Protein AF-A0A972P8X3-F1 (afdb_monomer)

Nearest PDB structures (foldseek):
  6jzq-assembly4_D  TM=7.375E-01  e=1.053E-09  Synechococcus elongatus PCC 7942 = FACHB-805
  6tm3-assembly1_A  TM=4.292E-01  e=4.436E-06  Methylorubrum extorquens AM1
  4oh7-assembly1_A  TM=4.879E-01  e=7.684E-04  Brucella melitensis ATCC 23457
  1x7d-assembly1_A  TM=6.411E-01  e=6.373E-02  Pseudomonas putida
  4iuy-assembly2_E  TM=4.150E-01  e=4.554E-03  Acinetobacter baumannii ACICU

Radius of gyration: 20.83 Å; Cα contacts (8 Å, |Δi|>4): 599; chains: 1; bounding box: 51×49×57 Å

pLDDT: mean 73.24, std 20.13, range [23.5, 95.88]

Structure (mmCIF, N/CA/C/O backbone):
data_AF-A0A972P8X3-F1
#
_entry.id   AF-A0A972P8X3-F1
#
loop_
_atom_site.group_PDB
_atom_site.id
_atom_site.type_symbol
_atom_site.label_atom_id
_atom_site.label_alt_id
_atom_site.label_comp_id
_atom_site.label_asym_id
_atom_site.label_entity_id
_atom_site.label_seq_id
_atom_site.pdbx_PDB_ins_code
_atom_site.Cartn_x
_atom_site.Cartn_y
_atom_site.Cartn_z
_atom_site.occupancy
_atom_site.B_iso_or_equiv
_atom_site.auth_seq_id
_atom_site.auth_comp_id
_atom_site.auth_asym_id
_atom_site.auth_atom_id
_atom_site.pdbx_PDB_model_num
ATOM 1 N N . MET A 1 1 ? 22.109 -5.558 25.813 1.00 32.28 1 MET A N 1
ATOM 2 C CA . MET A 1 1 ? 20.767 -5.882 25.274 1.00 32.28 1 MET A CA 1
ATOM 3 C C . MET A 1 1 ? 20.044 -4.569 25.015 1.00 32.28 1 MET A C 1
ATOM 5 O O . MET A 1 1 ? 20.219 -3.684 25.840 1.00 32.28 1 MET A O 1
ATOM 9 N N . PRO A 1 2 ? 19.298 -4.393 23.912 1.00 34.75 2 PRO A N 1
ATOM 10 C CA . PRO A 1 2 ? 18.444 -3.217 23.775 1.00 34.75 2 PRO A CA 1
ATOM 11 C C . PRO A 1 2 ? 17.291 -3.305 24.787 1.00 34.75 2 PRO A C 1
ATOM 13 O O . PRO A 1 2 ? 16.588 -4.318 24.829 1.00 34.75 2 PRO A O 1
ATOM 16 N N . ASP A 1 3 ? 17.125 -2.267 25.607 1.00 37.09 3 ASP A N 1
ATOM 17 C CA . ASP A 1 3 ? 16.002 -2.135 26.536 1.00 37.09 3 ASP A CA 1
ATOM 18 C C . ASP A 1 3 ? 14.732 -1.790 25.751 1.00 37.09 3 ASP A C 1
ATOM 20 O O . ASP A 1 3 ? 14.583 -0.689 25.221 1.00 37.09 3 ASP A O 1
ATOM 24 N N . PHE A 1 4 ? 13.802 -2.742 25.664 1.00 37.84 4 PHE A N 1
ATOM 25 C CA . PHE A 1 4 ? 12.449 -2.471 25.186 1.00 37.84 4 PHE A CA 1
ATOM 26 C C . PHE A 1 4 ? 11.666 -1.849 26.344 1.00 37.84 4 PHE A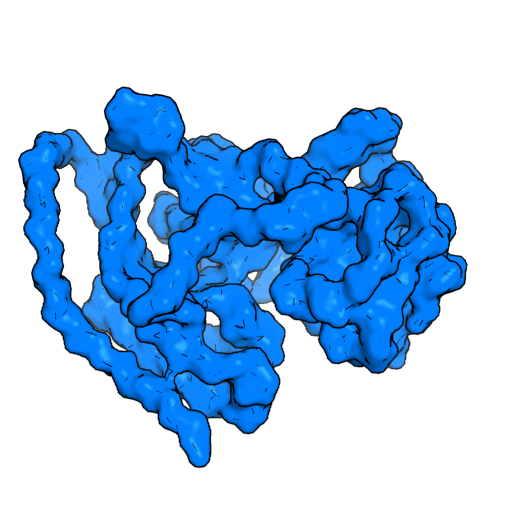 C 1
ATOM 28 O O . PHE A 1 4 ? 11.459 -2.494 27.374 1.00 37.84 4 PHE A O 1
ATOM 35 N N . ALA A 1 5 ? 11.261 -0.586 26.207 1.00 42.22 5 ALA A N 1
ATOM 36 C CA . ALA A 1 5 ? 10.494 0.088 27.246 1.00 42.22 5 ALA A CA 1
ATOM 37 C C . ALA A 1 5 ? 9.159 -0.640 27.475 1.00 42.22 5 ALA A C 1
ATOM 39 O O . ALA A 1 5 ? 8.441 -0.966 26.533 1.00 42.22 5 ALA A O 1
ATOM 40 N N . VAL A 1 6 ? 8.814 -0.889 28.739 1.00 38.72 6 VAL A N 1
ATOM 41 C CA . VAL A 1 6 ? 7.515 -1.463 29.118 1.00 38.72 6 VAL A CA 1
ATOM 42 C C . VAL A 1 6 ? 6.405 -0.512 28.665 1.00 38.72 6 VAL A C 1
ATOM 44 O O . VAL A 1 6 ? 6.446 0.673 28.998 1.00 38.72 6 VAL A O 1
ATOM 47 N N . VAL A 1 7 ? 5.403 -1.026 27.943 1.00 39.44 7 VAL A N 1
ATOM 48 C CA . VAL A 1 7 ? 4.194 -0.265 27.592 1.00 39.44 7 VAL A CA 1
ATOM 49 C C . VAL A 1 7 ? 3.478 0.095 28.894 1.00 39.44 7 VAL A C 1
ATOM 51 O O . VAL A 1 7 ? 2.865 -0.759 29.533 1.00 39.44 7 VAL A O 1
ATOM 54 N N . ARG A 1 8 ? 3.604 1.349 29.336 1.00 32.59 8 ARG A N 1
ATOM 55 C CA . ARG A 1 8 ? 2.959 1.829 30.563 1.00 32.59 8 ARG A CA 1
ATOM 56 C C . ARG A 1 8 ? 1.620 2.488 30.222 1.00 32.59 8 ARG A C 1
ATOM 58 O O . ARG A 1 8 ? 1.602 3.363 29.356 1.00 32.59 8 ARG A O 1
ATOM 65 N N . PRO A 1 9 ? 0.519 2.128 30.904 1.00 32.56 9 PRO A N 1
ATOM 66 C CA . PRO A 1 9 ? -0.703 2.915 30.846 1.00 32.56 9 PRO A CA 1
ATOM 67 C C . PRO A 1 9 ? -0.444 4.271 31.514 1.00 32.56 9 PRO A C 1
ATOM 69 O O . PRO A 1 9 ? -0.030 4.329 32.673 1.00 32.56 9 PRO A O 1
ATOM 72 N N . VAL A 1 10 ? -0.661 5.366 30.790 1.00 34.69 10 VAL A N 1
ATOM 73 C CA . VAL A 1 10 ? -0.597 6.724 31.347 1.00 34.69 10 VAL A CA 1
ATOM 74 C C . VAL A 1 10 ? -2.016 7.179 31.682 1.00 34.69 10 VAL A C 1
ATOM 76 O O . VAL A 1 10 ? -2.951 6.938 30.918 1.00 34.69 10 VAL A O 1
ATOM 79 N N . LYS A 1 11 ? -2.194 7.823 32.844 1.00 25.34 11 LYS A N 1
ATOM 80 C CA . LYS A 1 11 ? -3.464 8.462 33.214 1.00 25.34 11 LYS A CA 1
ATOM 81 C C . LYS A 1 11 ? -3.785 9.558 32.197 1.00 25.34 11 LYS A C 1
ATOM 83 O O . LYS A 1 11 ? -3.036 10.521 32.065 1.00 25.34 11 LYS A O 1
ATOM 88 N N . LEU A 1 12 ? -4.908 9.401 31.507 1.00 30.72 12 LEU A N 1
ATOM 89 C CA . LEU A 1 12 ? -5.444 10.373 30.561 1.00 30.72 12 LEU A CA 1
ATOM 90 C C . LEU A 1 12 ? -5.883 11.632 31.323 1.00 30.72 12 LEU A C 1
ATOM 92 O O . LEU A 1 12 ? -6.903 11.623 32.007 1.00 30.72 12 LEU A O 1
ATOM 96 N N . THR A 1 13 ? -5.126 12.720 31.210 1.00 29.23 13 THR A N 1
ATOM 97 C CA . THR A 1 13 ? -5.566 14.056 31.632 1.00 29.23 13 THR A CA 1
ATOM 98 C C . THR A 1 13 ? -5.676 14.933 30.396 1.00 29.23 13 THR A C 1
ATOM 100 O O . THR A 1 13 ? -4.684 15.484 29.928 1.00 29.23 13 THR A O 1
ATOM 103 N N . GLY A 1 14 ? -6.884 15.039 29.848 1.00 28.72 14 GLY A N 1
ATOM 104 C CA . GLY A 1 14 ? -7.203 15.969 28.771 1.00 28.72 14 GLY A CA 1
ATOM 105 C C . GLY A 1 14 ? -8.565 16.594 29.025 1.00 28.72 14 GLY A C 1
ATOM 106 O O . GLY A 1 14 ? -9.589 15.941 28.835 1.00 28.72 14 GLY A O 1
ATOM 107 N N . GLN A 1 15 ? -8.576 17.852 29.473 1.00 26.94 15 GLN A N 1
ATOM 108 C CA . GLN A 1 15 ? -9.764 18.697 29.406 1.00 26.94 15 GLN A CA 1
ATOM 109 C C . GLN A 1 15 ? -10.143 18.867 27.932 1.00 26.94 15 GLN A C 1
ATOM 111 O O . GLN A 1 15 ? -9.361 19.383 27.140 1.00 26.94 15 GLN A O 1
ATOM 116 N N . THR A 1 16 ? -11.344 18.431 27.566 1.00 30.20 16 THR A N 1
ATOM 117 C CA . THR A 1 16 ? -11.990 18.821 26.311 1.00 30.20 16 THR A CA 1
ATOM 118 C C . THR A 1 16 ? -12.904 19.997 26.622 1.00 30.20 16 THR A C 1
ATOM 120 O O . THR A 1 16 ? -13.803 19.891 27.456 1.00 30.20 16 THR A O 1
ATOM 123 N N . SER A 1 17 ? -12.666 21.139 25.980 1.00 26.61 17 SER A N 1
ATOM 124 C CA . SER A 1 17 ? -13.636 22.227 25.919 1.00 26.61 17 SER A CA 1
ATOM 125 C C . SER A 1 17 ? -14.881 21.703 25.198 1.00 26.61 17 SER A C 1
ATOM 127 O O . SER A 1 17 ? -14.865 21.444 23.996 1.00 26.61 17 SER A O 1
ATOM 129 N N . LEU A 1 18 ? -15.959 21.482 25.955 1.00 27.95 18 LEU A N 1
ATOM 130 C CA . LEU A 1 18 ? -17.266 21.085 25.434 1.00 27.95 18 LEU A CA 1
ATOM 131 C C . LEU A 1 18 ? -17.873 22.239 24.612 1.00 27.95 18 LEU A C 1
ATOM 133 O O . LEU A 1 18 ? -18.665 23.038 25.107 1.00 27.95 18 LEU A O 1
ATOM 137 N N . GLY A 1 19 ? -17.498 22.325 23.338 1.00 25.14 19 GLY A N 1
ATOM 138 C CA . GLY A 1 19 ? -18.284 23.004 22.310 1.00 25.14 19 GLY A CA 1
ATOM 139 C C . GLY A 1 19 ? -19.424 22.089 21.854 1.00 25.14 19 GLY A C 1
ATOM 140 O O . GLY A 1 19 ? -19.207 20.896 21.661 1.00 25.14 19 GLY A O 1
ATOM 141 N N . ARG A 1 20 ? -20.641 22.642 21.745 1.00 28.03 20 ARG A N 1
ATOM 142 C CA . ARG A 1 20 ? -21.919 21.980 21.397 1.00 28.03 20 ARG A CA 1
ATOM 143 C C . ARG A 1 20 ? -21.771 20.678 20.585 1.00 28.03 20 ARG A C 1
ATOM 145 O O . ARG A 1 20 ? -21.559 20.709 19.376 1.00 28.03 20 ARG A O 1
ATOM 152 N N . LEU A 1 21 ? -21.987 19.544 21.254 1.00 27.55 21 LEU A N 1
ATOM 153 C CA . LEU A 1 21 ? -22.208 18.243 20.623 1.00 27.55 21 LEU A CA 1
ATOM 154 C C . LEU A 1 21 ? -23.532 18.271 19.846 1.00 27.55 21 LEU A C 1
ATOM 156 O O . LEU A 1 21 ? -24.613 18.149 20.420 1.00 27.55 21 LEU A O 1
ATOM 160 N N . ILE A 1 22 ? -23.442 18.431 18.530 1.00 31.39 22 ILE A N 1
ATOM 161 C CA . ILE A 1 22 ? -24.534 18.124 17.604 1.00 31.39 22 ILE A CA 1
ATOM 162 C C . ILE A 1 22 ? -24.583 16.598 17.508 1.00 31.39 22 ILE A C 1
ATOM 164 O O . ILE A 1 22 ? -23.596 16.025 17.072 1.00 31.39 22 ILE A O 1
ATOM 168 N N . SER A 1 23 ? -25.670 15.984 17.994 1.00 28.72 23 SER A N 1
ATOM 169 C CA . SER A 1 23 ? -26.124 14.568 17.976 1.00 28.72 23 SER A CA 1
ATOM 170 C C . SER A 1 23 ? -25.330 13.478 17.202 1.00 28.72 23 SER A C 1
ATOM 172 O O . SER A 1 23 ? -25.920 12.627 16.531 1.00 28.72 23 SER A O 1
ATOM 174 N N . GLY A 1 24 ? -24.006 13.469 17.294 1.00 29.86 24 GLY A N 1
ATOM 175 C CA . GLY A 1 24 ? -23.094 12.586 16.577 1.00 29.86 24 GLY A CA 1
ATOM 176 C C . GLY A 1 24 ? -22.722 11.340 17.377 1.00 29.86 24 GLY A C 1
ATOM 177 O O . GLY A 1 24 ? -22.631 11.371 18.604 1.00 29.86 24 GLY A O 1
ATOM 178 N N . ARG A 1 25 ? -22.495 10.220 16.683 1.00 45.44 25 ARG A N 1
ATOM 179 C CA . ARG A 1 25 ? -22.041 8.950 17.284 1.00 45.44 25 ARG A CA 1
ATOM 180 C C . ARG A 1 25 ? -20.514 8.949 17.427 1.00 45.44 25 ARG A C 1
ATOM 182 O O . ARG A 1 25 ? -19.828 9.321 16.481 1.00 45.44 25 ARG A O 1
ATOM 189 N N . ILE A 1 26 ? -20.007 8.498 18.578 1.00 44.06 26 ILE A N 1
ATOM 190 C CA . ILE A 1 26 ? -18.570 8.419 18.909 1.00 44.06 26 ILE A CA 1
ATOM 191 C C . ILE A 1 26 ? -18.037 7.008 18.603 1.00 44.06 26 ILE A C 1
ATOM 193 O O . ILE A 1 26 ? -18.667 6.027 18.998 1.00 44.06 26 ILE A O 1
ATOM 197 N N . MET A 1 27 ? -16.890 6.901 17.926 1.00 40.91 27 MET A N 1
ATOM 198 C CA . MET A 1 27 ? -16.184 5.639 17.629 1.00 40.91 27 MET A CA 1
ATOM 199 C C . MET A 1 27 ? -14.724 5.716 18.097 1.00 40.91 27 MET A C 1
ATOM 201 O O . MET A 1 27 ? -14.101 6.746 17.877 1.00 40.91 27 MET A O 1
ATOM 205 N N . ASP A 1 28 ? -14.177 4.659 18.710 1.00 36.59 28 ASP A N 1
ATOM 206 C CA . ASP A 1 28 ? -12.798 4.612 19.235 1.00 36.59 28 ASP A CA 1
ATOM 207 C C . ASP A 1 28 ? -11.887 3.669 18.408 1.00 36.59 28 ASP A C 1
ATOM 209 O O . ASP A 1 28 ? -12.241 2.522 18.115 1.00 36.59 28 ASP A O 1
ATOM 213 N N . LEU A 1 29 ? -10.694 4.153 18.055 1.00 40.12 29 LEU A N 1
ATOM 214 C CA . LEU A 1 29 ? -9.661 3.513 17.226 1.00 40.12 29 LEU A CA 1
ATOM 215 C C . LEU A 1 29 ? -8.306 3.538 17.954 1.00 40.12 29 LEU A C 1
ATOM 217 O O . LEU A 1 29 ? -8.072 4.481 18.693 1.00 40.12 29 LEU A O 1
ATOM 221 N N . ALA A 1 30 ? -7.386 2.592 17.716 1.00 43.62 30 ALA A N 1
ATOM 222 C CA . ALA A 1 30 ? -6.005 2.693 18.207 1.00 43.62 30 ALA A CA 1
ATOM 223 C C . ALA A 1 30 ? -4.953 2.692 17.081 1.00 43.62 30 ALA A C 1
ATOM 225 O O . ALA A 1 30 ? -4.955 1.818 16.215 1.00 43.62 30 ALA A O 1
ATOM 226 N N . VAL A 1 31 ? -4.001 3.626 17.134 1.00 54.62 31 VAL A N 1
ATOM 227 C CA . VAL A 1 31 ? -2.791 3.632 16.296 1.00 54.62 31 VAL A CA 1
ATOM 228 C C . VAL A 1 31 ? -1.588 3.351 17.153 1.00 54.62 31 VAL A C 1
ATOM 230 O O . VAL A 1 31 ? -1.328 4.066 18.114 1.00 54.62 31 VAL A O 1
ATOM 233 N N . LEU A 1 32 ? -0.794 2.373 16.755 1.00 52.41 32 LEU A N 1
ATOM 234 C CA . LEU A 1 32 ? 0.500 2.135 17.348 1.00 52.41 32 LEU A CA 1
ATOM 235 C C . LEU A 1 32 ? 1.601 2.770 16.496 1.00 52.41 32 LEU A C 1
ATOM 237 O O . LEU A 1 32 ? 1.893 2.315 15.388 1.00 52.41 32 LEU A O 1
ATOM 241 N N . ILE A 1 33 ? 2.234 3.814 17.035 1.00 51.31 33 ILE A N 1
ATOM 242 C CA . ILE A 1 33 ? 3.316 4.537 16.356 1.00 51.31 33 ILE A CA 1
ATOM 243 C C . ILE A 1 33 ? 4.664 4.048 16.888 1.00 51.31 33 ILE A C 1
ATOM 245 O O . ILE A 1 33 ? 4.959 4.151 18.082 1.00 51.31 33 ILE A O 1
ATOM 249 N N . GLY A 1 34 ? 5.502 3.538 15.983 1.00 37.84 34 GLY A N 1
ATOM 250 C CA . GLY A 1 34 ? 6.791 2.921 16.310 1.00 37.84 34 GLY A CA 1
ATOM 251 C C . GLY A 1 34 ? 7.921 3.886 16.651 1.00 37.84 34 GLY A C 1
ATOM 252 O O . GLY A 1 34 ? 8.861 3.520 17.356 1.00 37.84 34 GLY A O 1
ATOM 253 N N . LYS A 1 35 ? 7.850 5.122 16.143 1.00 34.50 35 LYS A N 1
ATOM 254 C CA . LYS A 1 35 ? 8.938 6.112 16.253 1.00 34.50 35 LYS A CA 1
ATOM 255 C C . LYS A 1 35 ? 8.683 7.248 17.237 1.00 34.50 35 LYS A C 1
ATOM 257 O O . LYS A 1 35 ? 9.600 8.001 17.547 1.00 34.50 35 LYS A O 1
ATOM 262 N N . SER A 1 36 ? 7.450 7.408 17.698 1.00 39.03 36 SER A N 1
ATOM 263 C CA . SER A 1 36 ? 7.025 8.597 18.429 1.00 39.03 36 SER A CA 1
ATOM 264 C C . SER A 1 36 ? 6.786 8.281 19.901 1.00 39.03 36 SER A C 1
ATOM 266 O O . SER A 1 36 ? 6.120 7.303 20.224 1.00 39.03 36 SER A O 1
ATOM 268 N N . ARG A 1 37 ? 7.266 9.146 20.806 1.00 43.44 37 ARG A N 1
ATOM 269 C CA . ARG A 1 37 ? 6.847 9.150 22.223 1.00 43.44 37 ARG A CA 1
ATOM 270 C C . ARG A 1 37 ? 5.430 9.714 22.416 1.00 43.44 37 ARG A C 1
ATOM 272 O O . ARG A 1 37 ? 4.987 9.859 23.551 1.00 43.44 37 ARG A O 1
ATOM 279 N N . ARG A 1 38 ? 4.726 10.075 21.336 1.00 49.72 38 ARG A N 1
ATOM 280 C CA . ARG A 1 38 ? 3.381 10.650 21.420 1.00 49.72 38 ARG A CA 1
ATOM 281 C C . ARG A 1 38 ? 2.379 9.584 21.827 1.00 49.72 38 ARG A C 1
ATOM 283 O O . ARG A 1 38 ? 2.190 8.595 21.129 1.00 49.72 38 ARG A O 1
ATOM 290 N N . GLN A 1 39 ? 1.723 9.850 22.942 1.00 59.00 39 GLN A N 1
ATOM 291 C CA . GLN A 1 39 ? 0.458 9.245 23.313 1.00 59.00 39 GLN A CA 1
ATOM 292 C C . GLN A 1 39 ? -0.588 10.355 23.314 1.00 59.00 39 GLN A C 1
ATOM 294 O O . GLN A 1 39 ? -0.283 11.487 23.695 1.00 59.00 39 GLN A O 1
ATOM 299 N N . GLY A 1 40 ? -1.800 10.068 22.853 1.00 68.44 40 GLY A N 1
ATOM 300 C CA . GLY A 1 40 ? -2.838 11.090 22.765 1.00 68.44 40 GLY A CA 1
ATOM 301 C C . GLY A 1 40 ? -4.113 10.585 22.119 1.00 68.44 40 GLY A C 1
ATOM 302 O O . GLY A 1 40 ? -4.185 9.438 21.691 1.00 68.44 40 GLY A O 1
ATOM 303 N N . ILE A 1 41 ? -5.114 11.461 22.057 1.00 74.69 41 ILE A N 1
ATOM 304 C CA . ILE A 1 41 ? -6.375 11.195 21.369 1.00 74.69 41 ILE A CA 1
ATOM 305 C C . ILE A 1 41 ? -6.554 12.263 20.293 1.00 74.69 41 ILE A C 1
ATOM 307 O O . ILE A 1 41 ? -6.650 13.447 20.620 1.00 74.69 41 ILE A O 1
ATOM 311 N N . ARG A 1 42 ? -6.609 11.863 19.022 1.00 78.00 42 ARG A N 1
ATOM 312 C CA . ARG A 1 42 ? -7.067 12.731 17.926 1.00 78.00 42 ARG A CA 1
ATOM 313 C C . ARG A 1 42 ? -8.559 12.512 17.714 1.00 78.00 42 ARG A C 1
ATOM 315 O O . ARG A 1 42 ? -9.039 11.391 17.812 1.00 78.00 42 ARG A O 1
ATOM 322 N N . THR A 1 43 ? -9.309 13.584 17.475 1.00 79.88 43 THR A N 1
ATOM 323 C CA . THR A 1 43 ? -10.751 13.497 17.206 1.00 79.88 43 THR A CA 1
ATOM 324 C C . THR A 1 43 ? -11.048 14.060 15.826 1.00 79.88 43 THR A C 1
ATOM 326 O O . THR A 1 43 ? -10.733 15.213 15.541 1.00 79.88 43 THR A O 1
ATOM 329 N N . TYR A 1 44 ? -11.689 13.247 14.997 1.00 81.81 44 TYR A N 1
ATOM 330 C CA . TYR A 1 44 ? -12.190 13.605 13.682 1.00 81.81 44 TYR A CA 1
ATOM 331 C C . TYR A 1 44 ? -13.698 13.787 13.768 1.00 81.81 44 TYR A C 1
ATOM 333 O O . TYR A 1 44 ? -14.406 12.858 14.149 1.00 81.81 44 TYR A O 1
ATOM 341 N N . GLN A 1 45 ? -14.194 14.970 13.424 1.00 84.06 45 GLN A N 1
ATOM 342 C CA . GLN A 1 45 ? -15.622 15.223 13.278 1.00 84.06 45 GLN A CA 1
ATOM 343 C C . GLN A 1 45 ? -15.925 15.414 11.797 1.00 84.06 45 GLN A C 1
ATOM 345 O O . GLN A 1 45 ? -15.416 16.348 11.187 1.00 84.06 45 GLN A O 1
ATOM 350 N N . LEU A 1 46 ? -16.719 14.525 11.215 1.00 81.38 46 LEU A N 1
ATOM 351 C CA . LEU A 1 46 ? -17.080 14.566 9.799 1.00 81.38 46 LEU A CA 1
ATOM 352 C C . LEU A 1 46 ? -18.329 15.415 9.569 1.00 81.38 46 LEU A C 1
ATOM 354 O O . LEU A 1 46 ? -19.154 15.579 10.469 1.00 81.38 46 LEU A O 1
ATOM 358 N N . GLU A 1 47 ? -18.500 15.912 8.343 1.00 77.69 47 GLU A N 1
ATOM 359 C CA . GLU A 1 47 ? -19.704 16.659 7.933 1.00 77.69 47 GLU A CA 1
ATOM 360 C C . GLU A 1 47 ? -20.986 15.822 8.044 1.00 77.69 47 GLU A C 1
ATOM 362 O O . GLU A 1 47 ? -22.060 16.352 8.312 1.00 77.69 47 GLU A O 1
ATOM 367 N N . SER A 1 48 ? -20.864 14.500 7.925 1.00 76.25 48 SER A N 1
ATOM 368 C CA . SER A 1 48 ? -21.933 13.527 8.182 1.00 76.25 48 SER A CA 1
ATOM 369 C C . SER A 1 48 ? -22.409 13.492 9.644 1.00 76.25 48 SER A C 1
ATOM 371 O O . SER A 1 48 ? 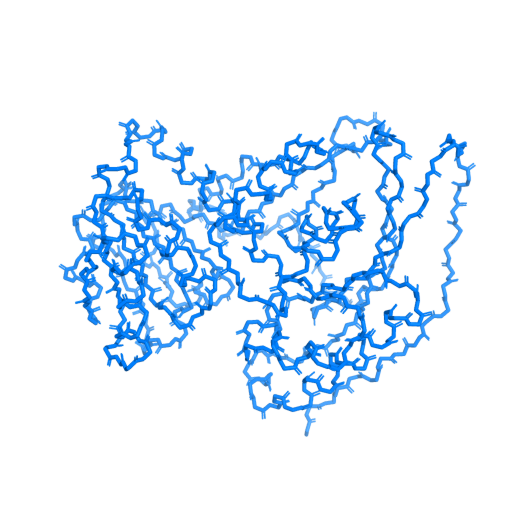-23.409 12.841 9.945 1.00 76.25 48 SER A O 1
ATOM 373 N N . GLY A 1 49 ? -21.701 14.156 10.564 1.00 79.25 49 GLY A N 1
ATOM 374 C CA . GLY A 1 49 ? -21.964 14.141 12.004 1.00 79.25 49 GLY A CA 1
ATOM 375 C C . GLY A 1 49 ? -21.305 12.974 12.749 1.00 79.25 49 GLY A C 1
ATOM 376 O O . GLY A 1 49 ? -21.488 12.830 13.958 1.00 79.25 49 GLY A O 1
ATOM 377 N N . GLU A 1 50 ? -20.538 12.128 12.064 1.00 81.44 50 GLU A N 1
ATOM 378 C CA . GLU A 1 50 ? -19.782 11.040 12.688 1.00 81.44 50 GLU A CA 1
ATOM 379 C C . GLU A 1 50 ? -18.546 11.588 13.413 1.00 81.44 50 GLU A C 1
ATOM 381 O O . GLU A 1 50 ? -17.832 12.446 12.890 1.00 81.44 50 GLU A O 1
ATOM 386 N N . ILE A 1 51 ? -18.289 11.090 14.627 1.00 82.88 51 ILE A N 1
ATOM 387 C CA . ILE A 1 51 ? -17.131 11.472 15.440 1.00 82.88 51 ILE A CA 1
ATOM 388 C C . ILE A 1 51 ? -16.248 10.241 15.641 1.00 82.88 51 ILE A C 1
ATOM 390 O O . ILE A 1 51 ? -16.676 9.251 16.236 1.00 82.88 51 ILE A O 1
ATOM 394 N N . VAL A 1 52 ? -15.000 10.312 15.188 1.00 82.06 52 VAL A N 1
ATOM 395 C CA . VAL A 1 52 ? -14.003 9.252 15.368 1.00 82.06 52 VAL A CA 1
ATOM 396 C C . VAL A 1 52 ? -12.899 9.734 16.292 1.00 82.06 52 VAL A C 1
ATOM 398 O O . VAL A 1 52 ? -12.314 10.788 16.074 1.00 82.06 52 VAL A O 1
ATOM 401 N N . LYS A 1 53 ? -12.605 8.956 17.326 1.00 80.88 53 LYS A N 1
ATOM 402 C CA . LYS A 1 53 ? -11.514 9.158 18.270 1.00 80.88 53 LYS A CA 1
ATOM 403 C C . LYS A 1 53 ? -10.423 8.144 17.987 1.00 80.88 53 LYS A C 1
ATOM 405 O O . LYS A 1 53 ? -10.652 6.943 18.022 1.00 80.88 53 LYS A O 1
ATOM 410 N N . GLU A 1 54 ? -9.228 8.633 17.739 1.00 82.38 54 GLU A N 1
ATOM 411 C CA . GLU A 1 54 ? -8.043 7.835 17.500 1.00 82.38 54 GLU A CA 1
ATOM 412 C C . GLU A 1 54 ? -7.112 7.940 18.708 1.00 82.38 54 GLU A C 1
ATOM 414 O O . GLU A 1 54 ? -6.585 9.005 19.017 1.00 82.38 54 GLU A O 1
ATOM 419 N N . HIS A 1 55 ? -6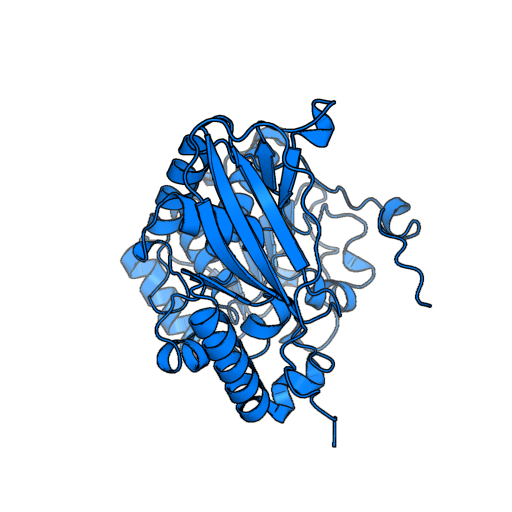.910 6.818 19.385 1.00 81.56 55 HIS A N 1
ATOM 420 C CA . HIS A 1 55 ? -5.996 6.626 20.500 1.00 81.56 55 HIS A CA 1
ATOM 421 C C . HIS A 1 55 ? -4.614 6.275 19.962 1.00 81.56 55 HIS A C 1
ATOM 423 O O . HIS A 1 55 ? -4.384 5.194 19.428 1.00 81.56 55 HIS A O 1
ATOM 429 N N . ILE A 1 56 ? -3.665 7.180 20.125 1.00 80.31 56 ILE A N 1
ATOM 430 C CA . ILE A 1 56 ? -2.285 6.973 19.710 1.00 80.31 56 ILE A CA 1
ATOM 431 C C . ILE A 1 56 ? -1.524 6.317 20.861 1.00 80.31 56 ILE A C 1
ATOM 433 O O . ILE A 1 56 ? -1.374 6.893 21.940 1.00 80.31 56 ILE A O 1
ATOM 437 N N . LEU A 1 57 ? -1.025 5.111 20.616 1.00 74.38 57 LEU A N 1
ATOM 438 C CA . LEU A 1 57 ? -0.213 4.312 21.517 1.00 74.38 57 LEU A CA 1
ATOM 439 C C . LEU A 1 57 ? 1.247 4.356 21.053 1.00 74.38 57 LEU A C 1
ATOM 441 O O . LEU A 1 57 ? 1.605 3.872 19.979 1.00 74.38 57 LEU A O 1
ATOM 445 N N . ALA A 1 58 ? 2.115 4.922 21.887 1.00 70.62 58 ALA A N 1
ATOM 446 C CA . ALA A 1 58 ? 3.553 4.873 21.663 1.00 70.62 58 ALA A CA 1
ATOM 447 C C . ALA A 1 58 ? 4.087 3.471 21.977 1.00 70.62 58 ALA A C 1
ATOM 449 O O . ALA A 1 58 ? 3.905 2.967 23.089 1.00 70.62 58 ALA A O 1
ATOM 450 N N . CYS A 1 59 ? 4.794 2.877 21.021 1.00 69.94 59 CYS A N 1
ATOM 451 C CA . CYS A 1 59 ? 5.430 1.574 21.168 1.00 69.94 59 CYS A CA 1
ATOM 452 C C . CYS A 1 59 ? 6.853 1.668 20.614 1.00 69.94 59 CYS A C 1
ATOM 454 O O . CYS A 1 59 ? 7.088 1.381 19.439 1.00 69.94 59 CYS A O 1
ATOM 456 N N . PRO A 1 60 ? 7.794 2.181 21.419 1.00 66.44 60 PRO A N 1
ATOM 457 C CA . PRO A 1 60 ? 9.116 2.526 20.933 1.00 66.44 60 PRO A CA 1
ATOM 458 C C . PRO A 1 60 ? 9.888 1.264 20.555 1.00 66.44 60 PRO A C 1
ATOM 460 O O . PRO A 1 60 ? 10.129 0.394 21.392 1.00 66.44 60 PRO A O 1
ATOM 463 N N . PHE A 1 61 ? 10.331 1.203 19.303 1.00 64.81 61 PHE A N 1
ATOM 464 C CA . PHE A 1 61 ? 11.225 0.154 18.834 1.00 64.81 61 PHE A CA 1
ATOM 465 C C . PHE A 1 61 ? 12.631 0.691 18.538 1.00 64.81 61 PHE A C 1
ATOM 467 O O . PHE A 1 61 ? 12.782 1.837 18.106 1.00 64.81 61 PHE A O 1
ATOM 474 N N . PRO A 1 62 ? 13.678 -0.131 18.737 1.00 58.84 62 PRO A N 1
ATOM 475 C CA . PRO A 1 62 ? 15.014 0.177 18.242 1.00 58.84 62 PRO A CA 1
ATOM 476 C C . PRO A 1 62 ? 15.045 0.190 16.700 1.00 58.84 62 PRO A C 1
ATOM 478 O O . PRO A 1 62 ? 14.072 -0.169 16.038 1.00 58.84 62 PRO A O 1
ATOM 481 N N . ARG A 1 63 ? 16.172 0.627 16.116 1.00 61.00 63 ARG A N 1
ATOM 482 C CA . ARG A 1 63 ? 16.352 0.743 14.653 1.00 61.00 63 ARG A CA 1
ATOM 483 C C . ARG A 1 63 ? 16.004 -0.561 13.915 1.00 61.00 63 ARG A C 1
ATOM 485 O O . ARG A 1 63 ? 16.083 -1.646 14.490 1.00 61.00 63 ARG A O 1
ATOM 492 N N . ARG A 1 64 ? 15.653 -0.463 12.627 1.00 62.16 64 ARG A N 1
ATOM 493 C CA . ARG A 1 64 ? 15.160 -1.589 11.807 1.00 62.16 64 ARG A CA 1
ATOM 494 C C . ARG A 1 64 ? 16.079 -2.812 11.840 1.00 62.16 64 ARG A C 1
ATOM 496 O O . ARG A 1 64 ? 15.593 -3.935 11.906 1.00 62.16 64 ARG A O 1
ATOM 503 N N . GLU A 1 65 ? 17.390 -2.610 11.836 1.00 62.84 65 GLU A N 1
ATOM 504 C CA . GLU A 1 65 ? 18.375 -3.696 11.870 1.00 62.84 65 GLU A CA 1
ATOM 505 C C . GLU A 1 65 ? 18.246 -4.533 13.153 1.00 62.84 65 GLU A C 1
ATOM 507 O O . GLU A 1 65 ? 18.431 -5.749 13.140 1.00 62.84 65 GLU A O 1
ATOM 512 N N . VAL A 1 66 ? 17.858 -3.886 14.253 1.00 61.66 66 VAL A N 1
ATOM 513 C CA . VAL A 1 66 ? 17.605 -4.521 15.548 1.00 61.66 66 VAL A CA 1
ATOM 514 C C . VAL A 1 66 ? 16.251 -5.240 15.541 1.00 61.66 66 VAL A C 1
ATOM 516 O O . VAL A 1 66 ? 16.135 -6.314 16.123 1.00 61.66 66 VAL A O 1
ATOM 519 N N . LEU A 1 67 ? 15.236 -4.715 14.846 1.00 65.56 67 LEU A N 1
ATOM 520 C CA . LEU A 1 67 ? 13.927 -5.376 14.730 1.00 65.56 67 LEU A CA 1
ATOM 521 C C . LEU A 1 67 ? 14.034 -6.783 14.126 1.00 65.56 67 LEU A C 1
ATOM 523 O O . LEU A 1 67 ? 13.434 -7.718 14.653 1.00 65.56 67 LEU A O 1
ATOM 527 N N . VAL A 1 68 ? 14.839 -6.939 13.071 1.00 68.06 68 VAL A N 1
ATOM 528 C CA . VAL A 1 68 ? 15.033 -8.229 12.384 1.00 68.06 68 VAL A CA 1
ATOM 529 C C . VAL A 1 68 ? 15.724 -9.250 13.293 1.00 68.06 68 VAL A C 1
ATOM 531 O O . VAL A 1 68 ? 15.350 -10.418 13.312 1.00 68.06 68 VAL A O 1
ATOM 534 N N . GLN A 1 69 ? 16.699 -8.819 14.098 1.00 72.94 69 GLN A N 1
ATOM 535 C CA . GLN A 1 69 ? 17.434 -9.710 15.006 1.00 72.94 69 GLN A CA 1
ATOM 536 C C . GLN A 1 69 ? 16.597 -10.199 16.197 1.00 72.94 69 GLN A C 1
ATOM 538 O O . GLN A 1 69 ? 16.870 -11.266 16.745 1.00 72.94 69 GLN A O 1
ATOM 543 N N . TYR A 1 70 ? 15.591 -9.429 16.619 1.00 76.25 70 TYR A N 1
ATOM 544 C CA . TYR A 1 70 ? 14.781 -9.716 17.806 1.00 76.25 70 TYR A CA 1
ATOM 545 C C . TYR A 1 70 ? 13.308 -9.962 17.469 1.00 76.25 70 TYR A C 1
ATOM 547 O O . TYR A 1 70 ? 12.428 -9.619 18.259 1.00 76.25 70 TYR A O 1
ATOM 555 N N . GLU A 1 71 ? 13.038 -10.588 16.325 1.00 80.44 71 GLU A N 1
ATOM 556 C CA . GLU A 1 71 ? 11.697 -10.750 15.759 1.00 80.44 71 GLU A CA 1
ATOM 557 C C . GLU A 1 71 ? 10.646 -11.244 16.773 1.00 80.44 71 GLU A C 1
ATOM 559 O O . GLU A 1 71 ? 9.617 -10.601 16.964 1.00 80.44 71 GLU A O 1
ATOM 564 N N . ASN A 1 72 ? 10.934 -12.319 17.515 1.00 83.19 72 ASN A N 1
ATOM 565 C CA . ASN A 1 72 ? 10.005 -12.858 18.519 1.00 83.19 72 ASN A CA 1
ATOM 566 C C . ASN A 1 72 ? 9.692 -11.858 19.645 1.00 83.19 72 ASN A C 1
ATOM 568 O O . ASN A 1 72 ? 8.559 -11.785 20.118 1.00 83.19 72 ASN A O 1
ATOM 572 N N . LYS A 1 73 ? 10.678 -11.058 20.078 1.00 80.81 73 LYS A N 1
ATOM 573 C CA . LYS A 1 73 ? 10.445 -10.010 21.085 1.00 80.81 73 LYS A CA 1
ATOM 574 C C . LYS A 1 73 ? 9.571 -8.899 20.516 1.00 80.81 73 LYS A C 1
ATOM 576 O O . LYS A 1 73 ? 8.709 -8.394 21.228 1.00 80.81 73 LYS A O 1
ATOM 581 N N . VAL A 1 74 ? 9.777 -8.549 19.247 1.00 79.25 74 VAL A N 1
ATOM 582 C CA . VAL A 1 74 ? 8.971 -7.550 18.541 1.00 79.25 74 VAL A CA 1
ATOM 583 C C . VAL A 1 74 ? 7.524 -8.023 18.437 1.00 79.25 74 VAL A C 1
ATOM 585 O O . VAL A 1 74 ? 6.634 -7.287 18.849 1.00 79.25 74 VAL A O 1
ATOM 588 N N . ILE A 1 75 ? 7.285 -9.264 18.000 1.00 84.00 75 ILE A N 1
ATOM 589 C CA . ILE A 1 75 ? 5.942 -9.864 17.930 1.00 84.00 75 ILE A CA 1
ATOM 590 C C . ILE A 1 75 ? 5.253 -9.804 19.293 1.00 84.00 75 ILE A C 1
ATOM 592 O O . ILE A 1 75 ? 4.160 -9.255 19.398 1.00 84.00 75 ILE A O 1
ATOM 596 N N . ASN A 1 76 ? 5.909 -10.289 20.351 1.00 84.75 76 ASN A N 1
ATOM 597 C CA . ASN A 1 76 ? 5.335 -10.282 21.699 1.00 84.75 76 ASN A CA 1
ATOM 598 C C . ASN A 1 76 ? 4.991 -8.864 22.175 1.00 84.75 76 ASN A C 1
ATOM 600 O O . ASN A 1 76 ? 3.968 -8.654 22.825 1.00 84.75 76 ASN A O 1
ATOM 604 N N . HIS A 1 77 ? 5.826 -7.881 21.839 1.00 82.62 77 HIS A N 1
ATOM 605 C CA . HIS A 1 77 ? 5.585 -6.487 22.190 1.00 82.62 77 HIS A CA 1
ATOM 606 C C . HIS A 1 77 ? 4.393 -5.894 21.418 1.00 82.62 77 HIS A C 1
ATOM 608 O O . HIS A 1 77 ? 3.551 -5.223 22.014 1.00 82.62 77 HIS A O 1
ATOM 614 N N . LEU A 1 78 ? 4.267 -6.204 20.123 1.00 82.38 78 LEU A N 1
ATOM 615 C CA . LEU A 1 78 ? 3.131 -5.789 19.292 1.00 82.38 78 LEU A CA 1
ATOM 616 C C . LEU A 1 78 ? 1.816 -6.423 19.755 1.00 82.38 78 LEU A C 1
ATOM 618 O O . LEU A 1 78 ? 0.803 -5.726 19.812 1.00 82.38 78 LEU A O 1
ATOM 622 N N . VAL A 1 79 ? 1.837 -7.705 20.133 1.00 87.12 79 VAL A N 1
ATOM 623 C CA . VAL A 1 79 ? 0.677 -8.412 20.700 1.00 87.12 79 VAL A CA 1
ATOM 624 C C . VAL A 1 79 ? 0.284 -7.799 22.046 1.00 87.12 79 VAL A C 1
ATOM 626 O O . VAL A 1 79 ? -0.884 -7.489 22.266 1.00 87.12 79 VAL A O 1
ATOM 629 N N . ALA A 1 80 ? 1.244 -7.519 22.933 1.00 86.31 80 ALA A N 1
ATOM 630 C CA . ALA A 1 80 ? 0.961 -6.873 24.216 1.00 86.31 80 ALA A CA 1
ATOM 631 C C . ALA A 1 80 ? 0.327 -5.480 24.050 1.00 86.31 80 ALA A C 1
ATOM 633 O O . ALA A 1 80 ? -0.590 -5.118 24.794 1.00 86.31 80 ALA A O 1
ATOM 634 N N . ALA A 1 81 ? 0.793 -4.707 23.068 1.00 82.88 81 ALA A N 1
ATOM 635 C CA . ALA A 1 81 ? 0.206 -3.417 22.739 1.00 82.88 81 ALA A CA 1
ATOM 636 C C . ALA A 1 81 ? -1.179 -3.549 22.081 1.00 82.88 81 ALA A C 1
ATOM 638 O O . ALA A 1 81 ? -2.071 -2.759 22.384 1.00 82.88 81 ALA A O 1
ATOM 639 N N . GLY A 1 82 ? -1.397 -4.582 21.263 1.00 85.44 82 GLY A N 1
ATOM 640 C CA . GLY A 1 82 ? -2.716 -4.923 20.729 1.00 85.44 82 GLY A CA 1
ATOM 641 C C . GLY A 1 82 ? -3.719 -5.263 21.834 1.00 85.44 82 GLY A C 1
ATOM 642 O O . GLY A 1 82 ? -4.789 -4.668 21.888 1.00 85.44 82 GLY A O 1
ATOM 643 N N . HIS A 1 83 ? -3.337 -6.089 22.811 1.00 89.00 83 HIS A N 1
ATOM 644 C CA . HIS A 1 83 ? -4.172 -6.352 23.989 1.00 89.00 83 HIS A CA 1
ATOM 645 C C . HIS A 1 83 ? -4.452 -5.101 24.826 1.00 89.00 83 HIS A C 1
ATOM 647 O O . HIS A 1 83 ? -5.485 -5.004 25.489 1.00 89.00 83 HIS A O 1
ATOM 653 N N . LEU A 1 84 ? -3.537 -4.128 24.845 1.00 85.81 84 LEU A N 1
ATOM 654 C CA . LEU A 1 84 ? -3.810 -2.841 25.479 1.00 85.81 84 LEU A CA 1
ATOM 655 C C . LEU A 1 84 ? -4.876 -2.054 24.705 1.00 85.81 84 LEU A C 1
ATOM 657 O O . LEU A 1 84 ? -5.782 -1.514 25.336 1.00 85.81 84 LEU A O 1
ATOM 661 N N . ALA A 1 85 ? -4.806 -2.028 23.373 1.00 84.12 85 ALA A N 1
ATOM 662 C CA . ALA A 1 85 ? -5.832 -1.412 22.533 1.00 84.12 85 ALA A CA 1
ATOM 663 C C . ALA A 1 85 ? -7.210 -2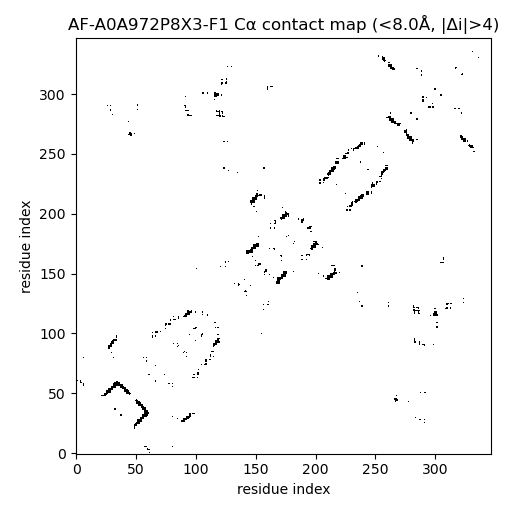.077 22.714 1.00 84.12 85 ALA A C 1
ATOM 665 O O . ALA A 1 85 ? -8.213 -1.380 22.852 1.00 84.12 85 ALA A O 1
ATOM 666 N N . GLU A 1 86 ? -7.259 -3.408 22.815 1.00 84.44 86 GLU A N 1
ATOM 667 C CA . GLU A 1 86 ? -8.487 -4.161 23.120 1.00 84.44 86 GLU A CA 1
ATOM 668 C C . GLU A 1 86 ? -9.101 -3.747 24.460 1.00 84.44 86 GLU A C 1
ATOM 670 O O . GLU A 1 86 ? -10.311 -3.544 24.555 1.00 84.44 86 GLU A O 1
ATOM 675 N N . ARG A 1 87 ? -8.272 -3.554 25.496 1.00 86.00 87 ARG A N 1
ATOM 676 C CA . ARG A 1 87 ? -8.735 -3.057 26.804 1.00 86.00 87 ARG A CA 1
ATOM 677 C C . ARG A 1 87 ? -9.270 -1.626 26.743 1.00 86.00 87 ARG A C 1
ATOM 679 O O . ARG A 1 87 ? -10.126 -1.278 27.550 1.00 86.00 87 ARG A O 1
ATOM 686 N N . PHE A 1 88 ? -8.806 -0.820 25.789 1.00 79.69 88 PHE A N 1
ATOM 687 C CA . PHE A 1 88 ? -9.382 0.492 25.475 1.00 79.69 88 PHE A CA 1
ATOM 688 C C . PHE A 1 88 ? -10.624 0.410 24.574 1.00 79.69 88 PHE A C 1
ATOM 690 O O . PHE A 1 88 ? -11.121 1.441 24.130 1.00 79.69 88 PHE A O 1
ATOM 697 N N . ALA A 1 89 ? -11.143 -0.797 24.322 1.00 82.44 89 ALA A N 1
ATOM 698 C CA . ALA A 1 89 ? -12.289 -1.066 23.460 1.00 82.44 89 ALA A CA 1
ATOM 699 C C . ALA A 1 89 ? -12.115 -0.571 22.011 1.00 82.44 89 ALA A C 1
ATOM 701 O O . ALA A 1 89 ? -13.111 -0.368 21.306 1.00 82.44 89 ALA A O 1
ATOM 702 N N . ALA A 1 90 ? -10.863 -0.415 21.560 1.00 82.75 90 ALA A N 1
ATOM 703 C CA . ALA A 1 90 ? -10.556 -0.066 20.181 1.00 82.75 90 ALA A CA 1
ATOM 704 C C . ALA A 1 90 ? -11.157 -1.110 19.235 1.00 82.75 90 ALA A C 1
ATOM 706 O O . ALA A 1 90 ? -11.081 -2.312 19.489 1.00 82.75 90 ALA A O 1
ATOM 707 N N . LYS A 1 91 ? -11.774 -0.654 18.143 1.00 80.50 91 LYS A N 1
ATOM 708 C CA . LYS A 1 91 ? -12.413 -1.557 17.171 1.00 80.50 91 LYS A CA 1
ATOM 709 C C . LYS A 1 91 ? -11.451 -2.119 16.143 1.00 80.50 91 LYS A C 1
ATOM 711 O O . LYS A 1 91 ? -11.670 -3.218 15.652 1.00 80.50 91 LYS A O 1
ATOM 716 N N . VAL A 1 92 ? -10.405 -1.370 15.827 1.00 82.44 92 VAL A N 1
ATOM 717 C CA . VAL A 1 92 ? -9.338 -1.778 14.919 1.00 82.44 92 VAL A CA 1
ATOM 718 C C . VAL A 1 92 ? -8.012 -1.239 15.461 1.00 82.44 92 VAL A C 1
ATOM 720 O O . VAL A 1 92 ? -8.002 -0.259 16.216 1.00 82.44 92 VAL A O 1
ATOM 723 N N . ILE A 1 93 ? -6.903 -1.872 15.085 1.00 85.00 93 ILE A N 1
ATOM 724 C CA . ILE A 1 93 ? -5.554 -1.398 15.402 1.00 85.00 93 ILE A CA 1
ATOM 725 C C . ILE A 1 93 ? -4.725 -1.243 14.133 1.00 85.00 93 ILE A C 1
ATOM 727 O O . ILE A 1 93 ? -4.755 -2.092 13.243 1.00 85.00 93 ILE A O 1
ATOM 731 N N . GLY A 1 94 ? -3.956 -0.163 14.057 1.00 83.81 94 GLY A N 1
ATOM 732 C CA . GLY A 1 94 ? -2.923 -0.003 13.040 1.00 83.81 94 GLY A CA 1
ATOM 733 C C . GLY A 1 94 ? -1.541 -0.029 13.647 1.00 83.81 94 GLY A C 1
ATOM 734 O O . GLY A 1 94 ? -1.336 0.502 14.737 1.00 83.81 94 GLY A O 1
ATOM 735 N N . TYR A 1 95 ? -0.588 -0.609 12.929 1.00 80.62 95 TYR A N 1
ATOM 736 C CA . TYR A 1 95 ? 0.820 -0.544 13.302 1.00 80.62 95 TYR A CA 1
ATOM 737 C C . TYR A 1 95 ? 1.603 0.202 12.237 1.00 80.62 95 TYR A C 1
ATOM 739 O O . TYR A 1 95 ? 1.351 0.035 11.043 1.00 80.62 95 TYR A O 1
ATOM 747 N N . ASP A 1 96 ? 2.597 0.965 12.687 1.00 76.12 96 ASP A N 1
ATOM 748 C CA . ASP A 1 96 ? 3.540 1.638 11.804 1.00 76.12 96 ASP A CA 1
ATOM 749 C C . ASP A 1 96 ? 4.090 0.660 10.734 1.00 76.12 96 ASP A C 1
ATOM 751 O O . ASP A 1 96 ? 4.625 -0.407 11.079 1.00 76.12 96 ASP A O 1
ATOM 755 N N . PRO A 1 97 ? 3.986 1.010 9.440 1.00 71.31 97 PRO A N 1
ATOM 756 C CA . PRO A 1 97 ? 4.436 0.170 8.336 1.00 71.31 97 PRO A CA 1
ATOM 757 C C . PRO A 1 97 ? 5.909 -0.216 8.445 1.00 71.31 97 PRO A C 1
ATOM 759 O O . PRO A 1 97 ? 6.284 -1.322 8.067 1.00 71.31 97 PRO A O 1
ATOM 762 N N . MET A 1 98 ? 6.758 0.650 9.008 1.00 67.38 98 MET A N 1
ATOM 763 C CA . MET A 1 98 ? 8.170 0.325 9.199 1.00 67.38 98 MET A CA 1
ATOM 764 C C . MET A 1 98 ? 8.382 -0.847 10.153 1.00 67.38 98 MET A C 1
ATOM 766 O O . MET A 1 98 ? 9.368 -1.566 10.004 1.00 67.38 98 MET A O 1
ATOM 770 N N . ILE A 1 99 ? 7.482 -1.051 11.118 1.00 67.94 99 ILE A N 1
ATOM 771 C CA . ILE A 1 99 ? 7.544 -2.210 12.009 1.00 67.94 99 ILE A CA 1
ATOM 772 C C . ILE A 1 99 ? 6.986 -3.442 11.296 1.00 67.94 99 ILE A C 1
ATOM 774 O O . ILE A 1 99 ? 7.632 -4.488 11.286 1.00 67.94 99 ILE A O 1
ATOM 778 N N . LEU A 1 100 ? 5.802 -3.324 10.686 1.00 69.88 100 LEU A N 1
ATOM 779 C CA . LEU A 1 100 ? 5.129 -4.470 10.073 1.00 69.88 100 LEU A CA 1
ATOM 780 C C . LEU A 1 100 ? 5.897 -5.045 8.878 1.00 69.88 100 LEU A C 1
ATOM 782 O O . LEU A 1 100 ? 5.982 -6.266 8.745 1.00 69.88 100 LEU A O 1
ATOM 786 N N . TRP A 1 101 ? 6.485 -4.191 8.038 1.00 67.31 101 TRP A N 1
ATOM 787 C CA . TRP A 1 101 ? 7.191 -4.604 6.821 1.00 67.31 101 TRP A CA 1
ATOM 788 C C . TRP A 1 101 ? 8.610 -5.114 7.068 1.00 67.31 101 TRP A C 1
ATOM 790 O O . TRP A 1 101 ? 9.144 -5.859 6.245 1.00 67.31 101 TRP A O 1
ATOM 800 N N . ALA A 1 102 ? 9.238 -4.733 8.186 1.00 60.19 102 ALA A N 1
ATOM 801 C CA . ALA A 1 102 ? 10.612 -5.133 8.473 1.00 60.19 102 ALA A CA 1
ATOM 802 C C . ALA A 1 102 ? 10.768 -6.656 8.609 1.00 60.19 102 ALA A C 1
ATOM 804 O O . ALA A 1 102 ? 11.823 -7.171 8.238 1.00 60.19 102 ALA A O 1
ATOM 805 N N . CYS A 1 103 ? 9.734 -7.364 9.083 1.00 54.88 103 CYS A N 1
ATOM 806 C CA . CYS A 1 103 ? 9.788 -8.819 9.266 1.00 54.88 103 CYS A CA 1
ATOM 807 C C . CYS A 1 103 ? 8.498 -9.560 8.851 1.00 54.88 103 CYS A C 1
ATOM 809 O O . CYS A 1 103 ? 8.252 -10.653 9.356 1.00 54.88 103 CYS A O 1
ATOM 811 N N . ASP A 1 104 ? 7.667 -8.976 7.975 1.00 66.06 104 ASP A N 1
ATOM 812 C CA . ASP A 1 104 ? 6.358 -9.543 7.580 1.00 66.06 104 ASP A CA 1
ATOM 813 C C . ASP A 1 104 ? 5.521 -9.965 8.810 1.00 66.06 104 ASP A C 1
ATOM 815 O O . ASP A 1 104 ? 4.985 -11.070 8.929 1.00 66.06 104 ASP A O 1
ATOM 819 N N . LEU A 1 105 ? 5.495 -9.078 9.811 1.00 71.94 105 LEU A N 1
ATOM 820 C CA . LEU A 1 105 ? 5.005 -9.390 11.159 1.00 71.94 105 LEU A CA 1
ATOM 821 C C . LEU A 1 105 ? 3.488 -9.443 11.244 1.00 71.94 105 LEU A C 1
ATOM 823 O O . LEU A 1 105 ? 2.935 -9.980 12.200 1.00 71.94 105 LEU A O 1
ATOM 827 N N . ALA A 1 106 ? 2.815 -8.889 10.243 1.00 71.06 106 ALA A N 1
ATOM 828 C CA . ALA A 1 106 ? 1.380 -8.702 10.226 1.00 71.06 106 ALA A CA 1
ATOM 829 C C . ALA A 1 106 ? 0.648 -10.052 10.420 1.00 71.06 106 ALA A C 1
ATOM 831 O O . ALA A 1 106 ? -0.161 -10.197 11.338 1.00 71.06 106 ALA A O 1
ATOM 832 N N . GLY A 1 107 ? 1.035 -11.082 9.656 1.00 74.25 107 GLY A N 1
ATOM 833 C CA . GLY A 1 107 ? 0.480 -12.435 9.781 1.00 74.25 107 GLY A CA 1
ATOM 834 C C . GLY A 1 107 ? 0.875 -13.178 11.065 1.00 74.25 107 GLY A C 1
ATOM 835 O O . GLY A 1 107 ? 0.200 -14.129 11.448 1.00 74.25 107 GLY A O 1
ATOM 836 N N . LYS A 1 108 ? 1.938 -12.743 11.752 1.00 80.44 108 LYS A N 1
ATOM 837 C CA . LYS A 1 108 ? 2.423 -13.352 13.005 1.00 80.44 108 LYS A CA 1
ATOM 838 C C . LYS A 1 108 ? 1.798 -12.721 14.249 1.00 80.44 108 LYS A C 1
ATOM 840 O O . LYS A 1 108 ? 1.648 -13.395 15.261 1.00 80.44 108 LYS A O 1
ATOM 845 N N . VAL A 1 109 ? 1.421 -11.445 14.173 1.00 82.75 109 VAL A N 1
ATOM 846 C CA . VAL A 1 109 ? 0.754 -10.709 15.259 1.00 82.75 109 VAL A CA 1
ATOM 847 C C . VAL A 1 109 ? -0.756 -10.956 15.247 1.00 82.75 109 VAL A C 1
ATOM 849 O O . VAL A 1 109 ? -1.352 -11.080 16.313 1.00 82.75 109 VAL A O 1
ATOM 852 N N . ALA A 1 110 ? -1.369 -11.085 14.063 1.00 81.94 110 ALA A N 1
ATOM 853 C CA . ALA A 1 110 ? -2.820 -11.244 13.915 1.00 81.94 110 ALA A CA 1
ATOM 854 C C . ALA A 1 110 ? -3.447 -12.373 14.754 1.00 81.94 110 ALA A C 1
ATOM 856 O O . ALA A 1 110 ? -4.466 -12.110 15.385 1.00 81.94 110 ALA A O 1
ATOM 857 N N . PRO A 1 111 ? -2.871 -13.591 14.840 1.00 85.56 111 PRO A N 1
ATOM 858 C CA . PRO A 1 111 ? -3.460 -14.671 15.637 1.00 85.56 111 PRO A CA 1
ATOM 859 C C . PRO A 1 111 ? -3.507 -14.382 17.143 1.00 85.56 111 PRO A C 1
ATOM 861 O O . PRO A 1 111 ? -4.235 -15.051 17.870 1.00 85.56 111 PRO A O 1
ATOM 864 N N . GLY A 1 112 ? -2.710 -13.421 17.617 1.00 85.38 112 GLY A N 1
ATOM 865 C CA . GLY A 1 112 ? -2.653 -13.032 19.021 1.00 85.38 112 GLY A CA 1
ATOM 866 C C . GLY A 1 112 ? -3.730 -12.034 19.443 1.00 85.38 112 GLY A C 1
ATOM 867 O O . GLY A 1 112 ? -3.812 -11.746 20.630 1.00 85.38 112 GLY A O 1
ATOM 868 N N . LEU A 1 113 ? -4.533 -11.495 18.518 1.00 85.31 113 LEU A N 1
ATOM 869 C CA . LEU A 1 113 ? -5.480 -10.409 18.788 1.00 85.31 113 LEU A CA 1
ATOM 870 C C . LEU A 1 113 ? -6.906 -10.768 18.355 1.00 85.31 113 LEU A C 1
ATOM 872 O O . LEU A 1 113 ? -7.125 -11.472 17.374 1.00 85.31 113 LEU A O 1
ATOM 876 N N . GLN A 1 114 ? -7.877 -10.247 19.096 1.00 85.44 114 GLN A N 1
ATOM 877 C CA . GLN A 1 114 ? -9.313 -10.304 18.822 1.00 85.44 114 GLN A CA 1
ATOM 878 C C . GLN A 1 114 ? -9.786 -9.140 17.949 1.00 85.44 114 GLN A C 1
ATOM 880 O O . GLN A 1 114 ? -10.900 -9.177 17.431 1.00 85.44 114 GLN A O 1
ATOM 885 N N . ILE A 1 115 ? -8.963 -8.099 17.800 1.00 81.19 115 ILE A N 1
ATOM 886 C CA . ILE A 1 115 ? -9.270 -6.950 16.950 1.00 81.19 115 ILE A CA 1
ATOM 887 C C . ILE A 1 115 ? -8.529 -7.016 15.611 1.00 81.19 115 ILE A C 1
ATOM 889 O O . ILE A 1 115 ? -7.376 -7.452 15.543 1.00 81.19 115 ILE A O 1
ATOM 893 N N . PRO A 1 116 ? -9.168 -6.549 14.531 1.00 81.19 116 PRO A N 1
ATOM 894 C CA . PRO A 1 116 ? -8.559 -6.471 13.214 1.00 81.19 116 PRO A CA 1
ATOM 895 C C . PRO A 1 116 ? -7.327 -5.563 13.178 1.00 81.19 116 PRO A C 1
ATOM 897 O O . PRO A 1 116 ? -7.330 -4.461 13.731 1.00 81.19 116 PRO A O 1
ATOM 900 N N . ILE A 1 117 ? -6.310 -5.999 12.429 1.00 82.00 117 ILE A N 1
ATOM 901 C CA . ILE A 1 117 ? -5.094 -5.222 12.174 1.00 82.00 117 ILE A CA 1
ATOM 902 C C . ILE A 1 117 ? -5.153 -4.591 10.771 1.00 82.00 117 ILE A C 1
ATOM 904 O O . ILE A 1 117 ? -5.576 -5.227 9.798 1.00 82.00 117 ILE A O 1
ATOM 908 N N . ILE A 1 118 ? -4.708 -3.340 10.674 1.00 82.25 118 ILE A N 1
ATOM 909 C CA . ILE A 1 118 ? -4.608 -2.539 9.450 1.00 82.25 118 ILE A CA 1
ATOM 910 C C . ILE A 1 118 ? -3.140 -2.150 9.212 1.00 82.25 118 ILE A C 1
ATOM 912 O O . ILE A 1 118 ? -2.423 -1.798 10.151 1.00 82.25 118 ILE A O 1
ATOM 916 N N . SER A 1 119 ? -2.688 -2.233 7.957 1.00 79.56 119 SER A N 1
ATOM 917 C CA . SER A 1 119 ? -1.300 -1.949 7.545 1.00 79.56 119 SER A CA 1
ATOM 918 C C . SER A 1 119 ? -1.162 -0.686 6.681 1.00 79.56 119 SER A C 1
ATOM 920 O O . SER A 1 119 ? -0.046 -0.194 6.472 1.00 79.56 119 SER A O 1
ATOM 922 N N . GLY A 1 120 ? -2.269 -0.140 6.162 1.00 83.31 120 GLY A N 1
ATOM 923 C CA . GLY A 1 120 ? -2.236 0.984 5.222 1.00 83.31 120 GLY A CA 1
ATOM 924 C C . GLY A 1 120 ? 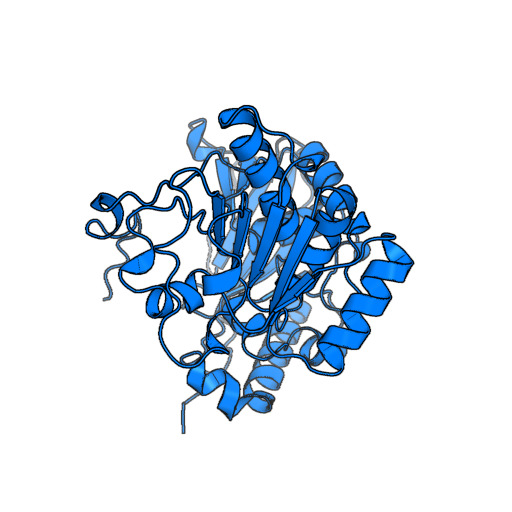-1.809 0.570 3.809 1.00 83.31 120 GLY A C 1
ATOM 925 O O . GLY A 1 120 ? -1.429 1.419 3.002 1.00 83.31 120 GLY A O 1
ATOM 926 N N . GLU A 1 121 ? -1.740 -0.731 3.512 1.00 85.00 121 GLU A N 1
ATOM 927 C CA . GLU A 1 121 ? -1.290 -1.241 2.213 1.00 85.00 121 GLU A CA 1
ATOM 928 C C . GLU A 1 121 ? -2.329 -1.027 1.114 1.00 85.00 121 GLU A C 1
ATOM 930 O O . GLU A 1 121 ? -1.953 -0.662 -0.000 1.00 85.00 121 GLU A O 1
ATOM 935 N N . LEU A 1 122 ? -3.625 -1.196 1.405 1.00 86.62 122 LEU A N 1
ATOM 936 C CA . LEU A 1 122 ? -4.656 -0.956 0.395 1.00 86.62 122 LEU A CA 1
ATOM 937 C C . LEU A 1 122 ? -4.697 0.516 0.016 1.00 86.62 122 LEU A C 1
ATOM 939 O O . LEU A 1 122 ? -4.749 0.841 -1.167 1.00 86.62 122 LEU A O 1
ATOM 943 N N . MET A 1 123 ? -4.621 1.399 1.006 1.00 88.62 123 MET A N 1
ATOM 944 C CA . MET A 1 123 ? -4.623 2.834 0.784 1.00 88.62 123 MET A CA 1
ATOM 945 C C . MET A 1 123 ? -3.400 3.279 -0.037 1.00 88.62 123 MET A C 1
ATOM 947 O O . MET A 1 123 ? -3.523 4.108 -0.938 1.00 88.62 123 MET A O 1
ATOM 951 N N . ARG A 1 124 ? -2.233 2.647 0.159 1.00 89.00 124 ARG A N 1
ATOM 952 C CA . ARG A 1 124 ? -1.063 2.839 -0.720 1.00 89.00 124 ARG A CA 1
ATOM 953 C C . ARG A 1 124 ? -1.294 2.355 -2.145 1.00 89.00 124 ARG A C 1
ATOM 955 O O . ARG A 1 124 ? -0.897 3.049 -3.073 1.00 89.00 124 ARG A O 1
ATOM 962 N N . LEU A 1 125 ? -1.932 1.201 -2.339 1.00 90.19 125 LEU A N 1
ATOM 963 C CA . LEU A 1 125 ? -2.257 0.692 -3.677 1.00 90.19 125 LEU A CA 1
ATOM 964 C C . LEU A 1 125 ? -3.270 1.589 -4.401 1.00 90.19 125 LEU A C 1
ATOM 966 O O . LEU A 1 125 ? -3.150 1.799 -5.609 1.00 90.19 125 LEU A O 1
ATOM 970 N N . VAL A 1 126 ? -4.230 2.165 -3.672 1.00 90.88 126 VAL A N 1
ATOM 971 C CA . VAL A 1 126 ? -5.135 3.180 -4.224 1.00 90.88 126 VAL A CA 1
ATOM 972 C C . VAL A 1 126 ? -4.353 4.406 -4.677 1.00 90.88 126 VAL A C 1
ATOM 974 O O . VAL A 1 126 ? -4.505 4.831 -5.823 1.00 90.88 126 VAL A O 1
ATOM 977 N N . ALA A 1 127 ? -3.483 4.937 -3.817 1.00 89.94 127 ALA A N 1
ATOM 978 C CA . ALA A 1 127 ? -2.643 6.072 -4.172 1.00 89.94 127 ALA A CA 1
ATOM 979 C C . ALA A 1 127 ? -1.725 5.789 -5.361 1.00 89.94 127 ALA A C 1
ATOM 981 O O . ALA A 1 127 ? -1.578 6.651 -6.225 1.00 89.94 127 ALA A O 1
ATOM 982 N N . LEU A 1 128 ? -1.131 4.595 -5.425 1.00 90.81 128 LEU A N 1
ATOM 983 C CA . LEU A 1 128 ? -0.325 4.152 -6.558 1.00 90.81 128 LEU A CA 1
ATOM 984 C C . LEU A 1 128 ? -1.130 4.267 -7.856 1.00 90.81 128 LEU A C 1
ATOM 986 O O . LEU A 1 128 ? -0.673 4.905 -8.800 1.00 90.81 128 LEU A O 1
ATOM 990 N N . LYS A 1 129 ? -2.337 3.690 -7.891 1.00 90.06 129 LYS A N 1
ATOM 991 C CA . LYS A 1 129 ? -3.183 3.694 -9.088 1.00 90.06 129 LYS A CA 1
ATOM 992 C C . LYS A 1 129 ? -3.623 5.103 -9.475 1.00 90.06 129 LYS A C 1
ATOM 994 O O . LYS A 1 129 ? -3.482 5.481 -10.634 1.00 90.06 129 LYS A O 1
ATOM 999 N N . GLU A 1 130 ? -4.119 5.886 -8.519 1.00 89.25 130 GLU A N 1
ATOM 1000 C CA . GLU A 1 130 ? -4.551 7.261 -8.789 1.00 89.25 130 GLU A CA 1
ATOM 1001 C C . GLU A 1 130 ? -3.393 8.140 -9.259 1.00 89.25 130 GLU A C 1
ATOM 1003 O O . GLU A 1 130 ? -3.537 8.868 -10.239 1.00 89.25 130 GLU A O 1
ATOM 1008 N N . THR A 1 131 ? -2.233 8.055 -8.605 1.00 86.94 131 THR A N 1
ATOM 1009 C CA . THR A 1 131 ? -1.085 8.884 -8.984 1.00 86.94 131 THR A CA 1
ATOM 1010 C C . THR A 1 131 ? -0.543 8.484 -10.342 1.00 86.94 131 THR A C 1
ATOM 1012 O O . THR A 1 131 ? -0.269 9.349 -11.168 1.00 86.94 131 THR A O 1
ATOM 1015 N N . LEU A 1 132 ? -0.433 7.181 -10.608 1.00 89.62 132 LEU A N 1
ATOM 1016 C CA . LEU A 1 132 ? 0.030 6.693 -11.898 1.00 89.62 132 LEU A CA 1
ATOM 1017 C C . LEU A 1 132 ? -0.891 7.153 -13.032 1.00 89.62 132 LEU A C 1
ATOM 1019 O O . LEU A 1 132 ? -0.408 7.627 -14.056 1.00 89.62 132 LEU A O 1
ATOM 1023 N N . GLN A 1 133 ? -2.209 7.077 -12.834 1.00 89.12 133 GLN A N 1
ATOM 1024 C CA . GLN A 1 133 ? -3.184 7.588 -13.797 1.00 89.12 133 GLN A CA 1
ATOM 1025 C C . GLN A 1 133 ? -3.033 9.098 -14.015 1.00 89.12 133 GLN A C 1
ATOM 1027 O O . GLN A 1 133 ? -2.999 9.542 -15.160 1.00 89.12 133 GLN A O 1
ATOM 1032 N N . ARG A 1 134 ? -2.892 9.892 -12.943 1.00 87.12 134 ARG A N 1
ATOM 1033 C CA . ARG A 1 134 ? -2.669 11.345 -13.047 1.00 87.12 134 ARG A CA 1
ATOM 1034 C C . ARG A 1 134 ? -1.385 11.660 -13.823 1.00 87.12 134 ARG A C 1
ATOM 1036 O O . ARG A 1 134 ? -1.428 12.465 -14.747 1.00 87.12 134 ARG A O 1
ATOM 1043 N N . LEU A 1 135 ? -0.275 10.997 -13.500 1.00 86.44 135 LEU A N 1
ATOM 1044 C CA . LEU A 1 135 ? 1.022 11.223 -14.145 1.00 86.44 135 LEU A CA 1
ATOM 1045 C C . LEU A 1 135 ? 1.015 10.821 -15.623 1.00 86.44 135 LEU A C 1
ATOM 1047 O O . LEU A 1 135 ? 1.458 11.594 -16.471 1.00 86.44 135 LEU A O 1
ATOM 1051 N N . LEU A 1 136 ? 0.459 9.657 -15.955 1.00 88.44 136 LEU A N 1
ATOM 1052 C CA . LEU A 1 136 ? 0.329 9.237 -17.350 1.00 88.44 136 LEU A CA 1
ATOM 1053 C C . LEU A 1 136 ? -0.556 10.202 -18.146 1.00 88.44 136 LEU A C 1
ATOM 1055 O O . LEU A 1 136 ? -0.178 10.580 -19.251 1.00 88.44 136 LEU A O 1
ATOM 1059 N N . ASN A 1 137 ? -1.654 10.690 -17.561 1.00 88.44 137 ASN A N 1
ATOM 1060 C CA . ASN A 1 137 ? -2.503 11.698 -18.198 1.00 88.44 137 ASN A CA 1
ATOM 1061 C C . ASN A 1 137 ? -1.752 13.014 -18.448 1.00 88.44 137 ASN A C 1
ATOM 1063 O O . ASN A 1 137 ? -1.897 13.588 -19.522 1.00 88.44 137 ASN A O 1
ATOM 1067 N N . THR A 1 138 ? -0.915 13.477 -17.508 1.00 86.19 138 THR A N 1
ATOM 1068 C CA . THR A 1 138 ? -0.085 14.682 -17.725 1.00 86.19 138 THR A CA 1
ATOM 1069 C C . THR A 1 138 ? 0.955 14.514 -18.830 1.00 86.19 138 THR A C 1
ATOM 1071 O O . THR A 1 138 ? 1.411 15.506 -19.387 1.00 86.19 138 THR A O 1
ATOM 1074 N N . GLN A 1 139 ? 1.321 13.273 -19.153 1.00 86.56 139 GLN A N 1
ATOM 1075 C CA . GLN A 1 139 ? 2.219 12.937 -20.256 1.00 86.56 139 GLN A CA 1
ATOM 1076 C C . GLN A 1 139 ? 1.467 12.523 -21.533 1.00 86.56 139 GLN A C 1
ATOM 1078 O O . GLN A 1 139 ? 2.112 12.090 -22.481 1.00 86.56 139 GLN A O 1
ATOM 1083 N N . GLU A 1 140 ? 0.130 12.614 -21.559 1.00 91.38 140 GLU A N 1
ATOM 1084 C CA . GLU A 1 140 ? -0.725 12.171 -22.675 1.00 91.38 140 GLU A CA 1
ATOM 1085 C C . GLU A 1 140 ? -0.540 10.685 -23.039 1.00 91.38 140 GLU A C 1
ATOM 1087 O O . GLU A 1 140 ? -0.593 10.270 -24.198 1.00 91.38 140 GLU A O 1
ATOM 1092 N N . ARG A 1 141 ? -0.313 9.849 -22.022 1.00 91.00 141 ARG A N 1
ATOM 1093 C CA . ARG A 1 141 ? -0.052 8.414 -22.160 1.00 91.00 141 ARG A CA 1
ATOM 1094 C C . ARG A 1 141 ? -1.151 7.592 -21.520 1.00 91.00 141 ARG A C 1
ATOM 1096 O O . ARG A 1 141 ? -1.796 8.003 -20.562 1.00 91.00 141 ARG A O 1
ATOM 1103 N N . LEU A 1 142 ? -1.305 6.371 -22.019 1.00 92.94 142 LEU A N 1
ATOM 1104 C CA . LEU A 1 142 ? -2.222 5.384 -21.466 1.00 92.94 142 LEU A CA 1
ATOM 1105 C C . LEU A 1 142 ? -1.434 4.232 -20.846 1.00 92.94 142 LEU A C 1
ATOM 1107 O O . LEU A 1 142 ? -0.454 3.758 -21.425 1.00 92.94 142 LEU A O 1
ATOM 1111 N N . LEU A 1 143 ? -1.889 3.756 -19.685 1.00 93.50 143 LEU A N 1
ATOM 1112 C CA . LEU A 1 143 ? -1.247 2.646 -18.973 1.00 93.50 143 LEU A CA 1
ATOM 1113 C C . LEU A 1 143 ? -1.204 1.373 -19.831 1.00 93.50 143 LEU A C 1
ATOM 1115 O O . LEU A 1 143 ? -0.182 0.697 -19.853 1.00 93.50 143 LEU A O 1
ATOM 1119 N N . ASN A 1 144 ? -2.242 1.115 -20.630 1.00 94.94 144 ASN A N 1
ATOM 1120 C CA . ASN A 1 144 ? -2.331 -0.052 -21.518 1.00 94.94 144 ASN A CA 1
ATOM 1121 C C . ASN A 1 144 ? -1.321 -0.049 -22.677 1.00 94.94 144 ASN A C 1
ATOM 1123 O O . ASN A 1 144 ? -1.153 -1.068 -23.341 1.00 94.94 144 ASN A O 1
ATOM 1127 N N . HIS A 1 145 ? -0.640 1.071 -22.924 1.00 94.19 145 HIS A N 1
ATOM 1128 C CA . HIS A 1 145 ? 0.478 1.162 -23.861 1.00 94.19 145 HIS A CA 1
ATOM 1129 C C . HIS A 1 145 ? 1.833 1.175 -23.146 1.00 94.19 145 HIS A C 1
ATOM 1131 O O . HIS A 1 145 ? 2.866 1.089 -23.812 1.00 94.19 145 HIS A O 1
ATOM 1137 N N . ALA A 1 146 ? 1.826 1.257 -21.814 1.00 94.06 146 ALA A N 1
ATOM 1138 C CA . ALA A 1 146 ? 3.014 1.437 -21.008 1.00 94.06 146 ALA A CA 1
ATOM 1139 C C . ALA A 1 146 ? 3.723 0.109 -20.693 1.00 94.06 146 ALA A C 1
ATOM 1141 O O . ALA A 1 146 ? 3.089 -0.897 -20.362 1.00 94.06 146 ALA A O 1
ATOM 1142 N N . ARG A 1 147 ? 5.054 0.130 -20.739 1.00 94.69 147 ARG A N 1
ATOM 1143 C CA . ARG A 1 147 ? 5.960 -0.876 -20.184 1.00 94.69 147 ARG A CA 1
ATOM 1144 C C . ARG A 1 147 ? 6.234 -0.522 -18.728 1.00 94.69 147 ARG A C 1
ATOM 1146 O O . ARG A 1 147 ? 6.844 0.510 -18.435 1.00 94.69 147 ARG A O 1
ATOM 1153 N N . VAL A 1 148 ? 5.780 -1.381 -17.826 1.00 95.62 148 VAL A N 1
ATOM 1154 C CA . VAL A 1 148 ? 5.925 -1.206 -16.380 1.00 95.62 148 VAL A CA 1
ATOM 1155 C C . VAL A 1 148 ? 7.020 -2.137 -15.884 1.00 95.62 148 VAL A C 1
ATOM 1157 O O . VAL A 1 148 ? 6.966 -3.342 -16.113 1.00 95.62 148 VAL A O 1
ATOM 1160 N N . MET A 1 149 ? 8.003 -1.588 -15.180 1.00 95.12 149 MET A N 1
ATOM 1161 C CA . MET A 1 149 ? 9.033 -2.349 -14.489 1.00 95.12 149 MET A CA 1
ATOM 1162 C C . MET A 1 149 ? 8.782 -2.333 -12.986 1.00 95.12 149 MET A C 1
ATOM 1164 O O . MET A 1 149 ? 8.572 -1.276 -12.400 1.00 95.12 149 MET A O 1
ATOM 1168 N N . VAL A 1 150 ? 8.859 -3.494 -12.348 1.00 94.94 150 VAL A N 1
ATOM 1169 C CA . VAL A 1 150 ? 8.749 -3.642 -10.897 1.00 94.94 150 VAL A CA 1
ATOM 1170 C C . VAL A 1 150 ? 10.056 -4.210 -10.364 1.00 94.94 150 VAL A C 1
ATOM 1172 O O . VAL A 1 150 ? 10.455 -5.308 -10.748 1.00 94.94 150 VAL A O 1
ATOM 1175 N N . ILE A 1 151 ? 10.728 -3.467 -9.485 1.00 93.00 151 ILE A N 1
ATOM 1176 C CA . ILE A 1 151 ? 11.994 -3.879 -8.871 1.00 93.00 151 ILE A CA 1
ATOM 1177 C C . ILE A 1 151 ? 11.725 -4.449 -7.477 1.00 93.00 151 ILE A C 1
ATOM 1179 O O . ILE A 1 151 ? 11.231 -3.747 -6.603 1.00 93.00 151 ILE A O 1
ATOM 1183 N N . SER A 1 152 ? 12.124 -5.702 -7.261 1.00 91.25 152 SER A N 1
ATOM 1184 C CA . SER A 1 152 ? 11.883 -6.524 -6.068 1.00 91.25 152 SER A CA 1
ATOM 1185 C C . SER A 1 152 ? 10.422 -6.873 -5.774 1.00 91.25 152 SER A C 1
ATOM 1187 O O . SER A 1 152 ? 9.618 -6.036 -5.372 1.00 91.25 152 SER A O 1
ATOM 1189 N N . LEU A 1 153 ? 10.109 -8.167 -5.826 1.00 90.69 153 LEU A N 1
ATOM 1190 C CA . LEU A 1 153 ? 8.837 -8.751 -5.399 1.00 90.69 153 LEU A CA 1
ATOM 1191 C C . LEU A 1 153 ? 8.879 -9.309 -3.969 1.00 90.69 153 LEU A C 1
ATOM 1193 O O . LEU A 1 153 ? 7.934 -9.972 -3.538 1.00 90.69 153 LEU A O 1
ATOM 1197 N N . ARG A 1 154 ? 9.938 -9.059 -3.191 1.00 84.06 154 ARG A N 1
ATOM 1198 C CA . ARG A 1 154 ? 10.060 -9.634 -1.841 1.00 84.06 154 ARG A CA 1
ATOM 1199 C C . ARG A 1 154 ? 8.898 -9.238 -0.931 1.00 84.06 154 ARG A C 1
ATOM 1201 O O . ARG A 1 154 ? 8.355 -10.087 -0.224 1.00 84.06 154 ARG A O 1
ATOM 1208 N N . GLN A 1 155 ? 8.490 -7.974 -0.976 1.00 82.94 155 GLN A N 1
ATOM 1209 C CA . GLN A 1 155 ? 7.417 -7.455 -0.132 1.00 82.94 155 GLN A CA 1
ATOM 1210 C C . GLN A 1 155 ? 6.038 -7.705 -0.743 1.00 82.94 155 GLN A C 1
ATOM 1212 O O . GLN A 1 155 ? 5.835 -7.597 -1.955 1.00 82.94 155 GLN A O 1
ATOM 1217 N N . ARG A 1 156 ? 5.069 -8.015 0.123 1.00 83.25 156 ARG A N 1
ATOM 1218 C CA . ARG A 1 156 ? 3.676 -8.270 -0.262 1.00 83.25 156 ARG A CA 1
ATOM 1219 C C . ARG A 1 156 ? 3.065 -7.086 -1.013 1.00 83.25 156 ARG A C 1
ATOM 1221 O O . ARG A 1 156 ? 2.470 -7.296 -2.066 1.00 83.25 156 ARG A O 1
ATOM 1228 N N . LEU A 1 157 ? 3.259 -5.861 -0.517 1.00 85.75 157 LEU A N 1
ATOM 1229 C CA . LEU A 1 157 ? 2.781 -4.636 -1.167 1.00 85.75 157 LEU A CA 1
ATOM 1230 C C . LEU A 1 157 ? 3.244 -4.536 -2.630 1.00 85.75 157 LEU A C 1
ATOM 1232 O O . LEU A 1 157 ? 2.435 -4.231 -3.502 1.00 85.75 157 LEU A O 1
ATOM 1236 N N . THR A 1 158 ? 4.511 -4.851 -2.918 1.00 90.50 158 THR A N 1
ATOM 1237 C CA . THR A 1 158 ? 5.040 -4.781 -4.287 1.00 90.50 158 THR A CA 1
ATOM 1238 C C . THR A 1 158 ? 4.457 -5.862 -5.195 1.00 90.50 158 THR A C 1
ATOM 1240 O O . THR A 1 158 ? 4.126 -5.579 -6.344 1.00 90.50 158 THR A O 1
ATOM 1243 N N . ARG A 1 159 ? 4.261 -7.087 -4.685 1.00 90.25 159 ARG A N 1
ATOM 1244 C CA . ARG A 1 159 ? 3.570 -8.158 -5.430 1.00 90.25 159 ARG A CA 1
ATOM 1245 C C . ARG A 1 159 ? 2.148 -7.765 -5.803 1.00 90.25 159 ARG A C 1
ATOM 1247 O O . ARG A 1 159 ? 1.735 -7.979 -6.936 1.00 90.25 159 ARG A O 1
ATOM 1254 N N . LEU A 1 160 ? 1.424 -7.159 -4.868 1.00 89.06 160 LEU A N 1
ATOM 1255 C CA . LEU A 1 160 ? 0.061 -6.685 -5.100 1.00 89.06 160 LEU A CA 1
ATOM 1256 C C . LEU A 1 160 ? 0.018 -5.519 -6.086 1.00 89.06 160 LEU A C 1
ATOM 1258 O O . LEU A 1 160 ? -0.876 -5.473 -6.922 1.00 89.06 160 LEU A O 1
ATOM 1262 N N . ALA A 1 161 ? 0.986 -4.602 -6.021 1.00 92.50 161 ALA A N 1
ATOM 1263 C CA . ALA A 1 161 ? 1.134 -3.536 -7.006 1.00 92.50 161 ALA A CA 1
ATOM 1264 C C . ALA A 1 161 ? 1.358 -4.110 -8.413 1.00 92.50 161 ALA A C 1
ATOM 1266 O O . ALA A 1 161 ? 0.688 -3.705 -9.357 1.00 92.50 161 ALA A O 1
ATOM 1267 N N . ALA A 1 162 ? 2.248 -5.096 -8.544 1.00 94.62 162 ALA A N 1
ATOM 1268 C CA . ALA A 1 162 ? 2.502 -5.775 -9.807 1.00 94.62 162 ALA A CA 1
ATOM 1269 C C . ALA A 1 162 ? 1.257 -6.518 -10.327 1.00 94.62 162 ALA A C 1
ATOM 1271 O O . ALA A 1 162 ? 0.909 -6.366 -11.491 1.00 94.62 162 ALA A O 1
ATOM 1272 N N . GLU A 1 163 ? 0.536 -7.249 -9.470 1.00 92.88 163 GLU A N 1
ATOM 1273 C CA . GLU A 1 163 ? -0.730 -7.918 -9.821 1.00 92.88 163 GLU A CA 1
ATOM 1274 C C . GLU A 1 163 ? -1.830 -6.938 -10.242 1.00 92.88 163 GLU A C 1
ATOM 1276 O O . GLU A 1 163 ? -2.587 -7.219 -11.167 1.00 92.88 163 GLU A O 1
ATOM 1281 N N . LEU A 1 164 ? -1.923 -5.789 -9.568 1.00 91.62 164 LEU A N 1
ATOM 1282 C CA . LEU A 1 164 ? -2.890 -4.739 -9.879 1.00 91.62 164 LEU A CA 1
ATOM 1283 C C . LEU A 1 164 ? -2.616 -4.110 -11.250 1.00 91.62 164 LEU A C 1
ATOM 1285 O O . LEU A 1 164 ? -3.558 -3.789 -11.968 1.00 91.62 164 LEU A O 1
ATOM 1289 N N . LEU A 1 165 ? -1.341 -3.930 -11.602 1.00 94.06 165 LEU A N 1
ATOM 1290 C CA . LEU A 1 165 ? -0.925 -3.285 -12.849 1.00 94.06 165 LEU A CA 1
ATOM 1291 C C . LEU A 1 165 ? -0.819 -4.259 -14.026 1.00 94.06 165 LEU A C 1
ATOM 1293 O O . LEU A 1 165 ? -1.006 -3.829 -15.160 1.00 94.06 165 LEU A O 1
ATOM 1297 N N . ALA A 1 166 ? -0.565 -5.547 -13.775 1.00 94.38 166 ALA A N 1
ATOM 1298 C CA . ALA A 1 166 ? -0.410 -6.575 -14.805 1.00 94.38 166 ALA A CA 1
ATOM 1299 C C . ALA A 1 166 ? -1.509 -6.551 -15.885 1.00 94.38 166 ALA A C 1
ATOM 1301 O O . ALA A 1 166 ? -1.152 -6.508 -17.059 1.00 94.38 166 ALA A O 1
ATOM 1302 N N . PRO A 1 167 ? -2.819 -6.543 -15.554 1.00 93.00 167 PRO A N 1
ATOM 1303 C CA . PRO A 1 167 ? -3.867 -6.534 -16.576 1.00 93.00 167 PRO A CA 1
ATOM 1304 C C . PRO A 1 167 ? -4.081 -5.161 -17.232 1.00 93.00 167 PRO A C 1
ATOM 1306 O O . PRO A 1 167 ? -4.835 -5.063 -18.197 1.00 93.00 167 PRO A O 1
ATOM 1309 N N . GLU A 1 168 ? -3.483 -4.094 -16.696 1.00 93.25 168 GLU A N 1
ATOM 1310 C CA . GLU A 1 168 ? -3.693 -2.721 -17.163 1.00 93.25 168 GLU A CA 1
ATOM 1311 C C . GLU A 1 168 ? -2.533 -2.199 -18.018 1.00 93.25 168 GLU A C 1
ATOM 1313 O O . GLU A 1 168 ? -2.706 -1.170 -18.668 1.00 93.25 168 GLU A O 1
ATOM 1318 N N . CYS A 1 169 ? -1.375 -2.874 -18.035 1.00 94.62 169 CYS A N 1
ATOM 1319 C CA . CYS A 1 169 ? -0.197 -2.461 -18.794 1.00 94.62 169 CYS A CA 1
ATOM 1320 C C . CYS A 1 169 ? 0.047 -3.292 -20.060 1.00 94.62 169 CYS A C 1
ATOM 1322 O O . CYS A 1 169 ? -0.446 -4.408 -20.208 1.00 94.62 169 CYS A O 1
ATOM 1324 N N . ARG A 1 170 ? 0.835 -2.742 -20.995 1.00 94.44 170 ARG A N 1
ATOM 1325 C CA . ARG A 1 170 ? 1.240 -3.462 -22.215 1.00 94.44 170 ARG A CA 1
ATOM 1326 C C . ARG A 1 170 ? 2.180 -4.616 -21.894 1.00 94.44 170 ARG A C 1
ATOM 1328 O O . ARG A 1 170 ? 2.124 -5.669 -22.521 1.00 94.44 170 ARG A O 1
ATOM 1335 N N . GLU A 1 171 ? 3.109 -4.360 -20.983 1.00 94.75 171 GLU A N 1
ATOM 1336 C CA . GLU A 1 171 ? 4.176 -5.281 -20.629 1.00 94.75 171 GLU A CA 1
ATOM 1337 C C . GLU A 1 171 ? 4.569 -5.058 -19.174 1.00 94.75 171 GLU A C 1
ATOM 1339 O O . GLU A 1 171 ? 4.771 -3.917 -18.744 1.00 94.75 171 GLU A O 1
ATOM 1344 N N . LEU A 1 172 ? 4.697 -6.157 -18.433 1.00 95.88 172 LEU A N 1
ATOM 1345 C CA . LEU A 1 172 ? 5.168 -6.156 -17.057 1.00 95.88 172 LEU A CA 1
ATOM 1346 C C . LEU A 1 172 ? 6.539 -6.831 -16.985 1.00 95.88 172 LEU A C 1
ATOM 1348 O O . LEU A 1 172 ? 6.683 -8.017 -17.292 1.00 95.88 172 LEU A O 1
ATOM 1352 N N . ILE A 1 173 ? 7.541 -6.061 -16.571 1.00 95.19 173 ILE A N 1
ATOM 1353 C CA . ILE A 1 173 ? 8.926 -6.494 -16.406 1.00 95.19 173 ILE A CA 1
ATOM 1354 C C . ILE A 1 173 ? 9.219 -6.585 -14.912 1.00 95.19 173 ILE A C 1
ATOM 1356 O O . ILE A 1 173 ? 9.116 -5.605 -14.180 1.00 95.19 173 ILE A O 1
ATOM 1360 N N . ILE A 1 174 ? 9.615 -7.760 -14.452 1.00 94.94 174 ILE A N 1
ATOM 1361 C CA . ILE A 1 174 ? 9.987 -8.025 -13.071 1.00 94.94 174 ILE A CA 1
ATOM 1362 C C . ILE A 1 174 ? 11.504 -8.064 -12.973 1.00 94.94 174 ILE A C 1
ATOM 1364 O O . ILE A 1 174 ? 12.160 -8.876 -13.633 1.00 94.94 174 ILE A O 1
ATOM 1368 N N . VAL A 1 175 ? 12.051 -7.206 -12.115 1.00 92.75 175 VAL A N 1
ATOM 1369 C CA . VAL A 1 175 ? 13.453 -7.270 -11.721 1.00 92.75 175 VAL A CA 1
ATOM 1370 C C . VAL A 1 175 ? 13.566 -7.946 -10.366 1.00 92.75 175 VAL A C 1
ATOM 1372 O O . VAL A 1 175 ? 13.222 -7.354 -9.341 1.00 92.75 175 VAL A O 1
ATOM 1375 N N . GLU A 1 176 ? 14.004 -9.202 -10.379 1.00 90.75 176 GLU A N 1
ATOM 1376 C CA . GLU A 1 176 ? 14.155 -10.041 -9.189 1.00 90.75 176 GLU A CA 1
ATOM 1377 C C . GLU A 1 176 ? 15.144 -11.180 -9.468 1.00 90.75 176 GLU A C 1
ATOM 1379 O O . GLU A 1 176 ? 15.336 -11.592 -10.619 1.00 90.75 176 GLU A O 1
ATOM 1384 N N . GLN A 1 177 ? 15.778 -11.699 -8.415 1.00 85.94 177 GLN A N 1
ATOM 1385 C CA . GLN A 1 177 ? 16.524 -12.950 -8.538 1.00 85.94 177 GLN A CA 1
ATOM 1386 C C . GLN A 1 177 ? 15.539 -14.112 -8.735 1.00 85.94 177 GLN A C 1
ATOM 1388 O O . GLN A 1 177 ? 14.575 -14.223 -7.979 1.00 85.94 177 GLN A O 1
ATOM 1393 N N . PRO A 1 178 ? 15.747 -14.986 -9.734 1.00 82.62 178 PRO A N 1
ATOM 1394 C CA . PRO A 1 178 ? 14.839 -16.098 -9.965 1.00 82.62 178 PRO A CA 1
ATOM 1395 C C . PRO A 1 178 ? 14.858 -17.056 -8.769 1.00 82.62 178 PRO A C 1
ATOM 1397 O O . PRO A 1 178 ? 15.909 -17.572 -8.383 1.00 82.62 178 PRO A O 1
ATOM 1400 N N . ASP A 1 179 ? 13.683 -17.300 -8.194 1.00 88.88 179 ASP A N 1
ATOM 1401 C CA . ASP A 1 179 ? 13.462 -18.284 -7.143 1.00 88.88 179 ASP A CA 1
ATOM 1402 C C . ASP A 1 179 ? 12.056 -18.904 -7.252 1.00 88.88 179 ASP A C 1
ATOM 1404 O O . ASP A 1 179 ? 11.199 -18.453 -8.015 1.00 88.88 179 ASP A O 1
ATOM 1408 N N . ARG A 1 180 ? 11.790 -19.938 -6.444 1.00 88.50 180 ARG A N 1
ATOM 1409 C CA . ARG A 1 180 ? 10.496 -20.644 -6.459 1.00 88.50 180 ARG A CA 1
ATOM 1410 C C . ARG A 1 180 ? 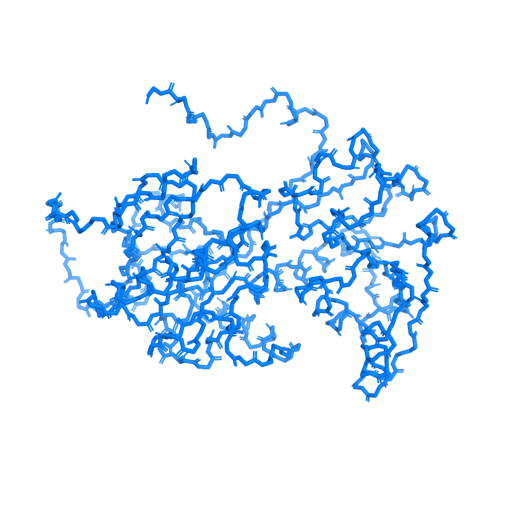9.307 -19.761 -6.069 1.00 88.50 180 ARG A C 1
ATOM 1412 O O . ARG A 1 180 ? 8.182 -20.041 -6.483 1.00 88.50 180 ARG A O 1
ATOM 1419 N N . SER A 1 181 ? 9.522 -18.747 -5.231 1.00 87.75 181 SER A N 1
ATOM 1420 C CA . SER A 1 181 ? 8.470 -17.810 -4.827 1.00 87.75 181 SER A CA 1
ATOM 1421 C C . SER A 1 181 ? 8.080 -16.916 -6.004 1.00 87.75 181 SER A C 1
ATOM 1423 O O . SER A 1 181 ? 6.889 -16.691 -6.224 1.00 87.75 181 SER A O 1
ATOM 1425 N N . VAL A 1 182 ? 9.059 -16.453 -6.785 1.00 90.44 182 VAL A N 1
ATOM 1426 C CA . VAL A 1 182 ? 8.843 -15.704 -8.027 1.00 90.44 182 VAL A CA 1
ATOM 1427 C C . VAL A 1 182 ? 8.130 -16.575 -9.057 1.00 90.44 182 VAL A C 1
ATOM 1429 O O . VAL A 1 182 ? 7.102 -16.151 -9.575 1.00 90.44 182 VAL A O 1
ATOM 1432 N N . ASP A 1 183 ? 8.573 -17.816 -9.278 1.00 91.44 183 ASP A N 1
ATOM 1433 C CA . ASP A 1 183 ? 7.919 -18.742 -10.219 1.00 91.44 183 ASP A CA 1
ATOM 1434 C C . ASP A 1 183 ? 6.448 -18.995 -9.854 1.00 91.44 183 ASP A C 1
ATOM 1436 O O . ASP A 1 183 ? 5.555 -18.931 -10.703 1.00 91.44 183 ASP A O 1
ATOM 1440 N N . SER A 1 184 ? 6.175 -19.220 -8.565 1.00 91.69 184 SER A N 1
ATOM 1441 C CA . SER A 1 184 ? 4.811 -19.421 -8.057 1.00 91.69 184 SER A CA 1
ATOM 1442 C C . SER A 1 184 ? 3.942 -18.175 -8.246 1.00 91.69 184 SER A C 1
ATOM 1444 O O . SER A 1 184 ? 2.754 -18.275 -8.560 1.00 91.69 184 SER A O 1
ATOM 1446 N N . TRP A 1 185 ? 4.526 -16.990 -8.059 1.00 92.38 185 TRP A N 1
ATOM 1447 C CA . TRP A 1 185 ? 3.848 -15.719 -8.285 1.00 92.38 185 TRP A CA 1
ATOM 1448 C C . TRP A 1 185 ? 3.539 -15.496 -9.772 1.00 92.38 185 TRP A C 1
ATOM 1450 O O . TRP A 1 185 ? 2.407 -15.155 -10.108 1.00 92.38 185 TRP A O 1
ATOM 1460 N N . LEU A 1 186 ? 4.491 -15.765 -10.670 1.00 93.38 186 LEU A N 1
ATOM 1461 C CA . LEU A 1 186 ? 4.303 -15.652 -12.121 1.00 93.38 186 LEU A CA 1
ATOM 1462 C C . LEU A 1 186 ? 3.204 -16.586 -12.625 1.00 93.38 186 LEU A C 1
ATOM 1464 O O . LEU A 1 186 ? 2.347 -16.162 -13.398 1.00 93.38 186 LEU A O 1
ATOM 1468 N N . ALA A 1 187 ? 3.197 -17.839 -12.160 1.00 93.12 187 ALA A N 1
ATOM 1469 C CA . ALA A 1 187 ? 2.155 -18.802 -12.499 1.00 93.12 187 ALA A CA 1
ATOM 1470 C C . ALA A 1 187 ? 0.771 -18.307 -12.056 1.00 93.12 187 ALA A C 1
ATOM 1472 O O . ALA A 1 187 ? -0.198 -18.419 -12.808 1.00 93.12 187 ALA A O 1
ATOM 1473 N N . ARG A 1 188 ? 0.683 -17.700 -10.863 1.00 90.56 188 ARG A N 1
ATOM 1474 C CA . ARG A 1 188 ? -0.550 -17.068 -10.386 1.00 90.56 188 ARG A CA 1
ATOM 1475 C C . ARG A 1 188 ? -0.976 -15.921 -11.296 1.00 90.56 188 ARG A C 1
ATOM 1477 O O . ARG A 1 188 ? -2.124 -15.928 -11.716 1.00 90.56 188 ARG A O 1
ATOM 1484 N N . VAL A 1 189 ? -0.086 -14.985 -11.627 1.00 92.00 189 VAL A N 1
ATOM 1485 C CA . VAL A 1 189 ? -0.405 -13.843 -12.507 1.00 92.00 189 VAL A CA 1
ATOM 1486 C C . VAL A 1 189 ? -0.856 -14.309 -13.887 1.00 92.00 189 VAL A C 1
ATOM 1488 O O . VAL A 1 189 ? -1.854 -13.812 -14.403 1.00 92.00 189 VAL A O 1
ATOM 1491 N N . LEU A 1 190 ? -0.183 -15.303 -14.465 1.00 93.56 190 LEU A N 1
ATOM 1492 C CA . LEU A 1 190 ? -0.596 -15.889 -15.735 1.00 93.56 190 LEU A CA 1
ATOM 1493 C C . LEU A 1 190 ? -2.003 -16.493 -15.638 1.00 93.56 190 LEU A C 1
ATOM 1495 O O . LEU A 1 190 ? -2.832 -16.249 -16.508 1.00 93.56 190 LEU A O 1
ATOM 1499 N N . TYR A 1 191 ? -2.295 -17.233 -14.566 1.00 92.62 191 TYR A N 1
ATOM 1500 C CA . TYR A 1 191 ? -3.603 -17.852 -14.355 1.00 92.62 191 TYR A CA 1
ATOM 1501 C C . TYR A 1 191 ? -4.718 -16.827 -14.095 1.00 92.62 191 TYR A C 1
ATOM 1503 O O . TYR A 1 191 ? -5.816 -16.962 -14.627 1.00 92.62 191 TYR A O 1
ATOM 1511 N N . THR A 1 192 ? -4.461 -15.801 -13.279 1.00 88.06 192 THR A N 1
ATOM 1512 C CA . THR A 1 192 ? -5.486 -14.833 -12.858 1.00 88.06 192 THR A CA 1
ATOM 1513 C C . THR A 1 192 ? -5.672 -13.681 -13.834 1.00 88.06 192 THR A C 1
ATOM 1515 O O . THR A 1 192 ? -6.775 -13.154 -13.940 1.00 88.06 192 THR A O 1
ATOM 1518 N N . CYS A 1 193 ? -4.603 -13.259 -14.509 1.00 88.31 193 CYS A N 1
ATOM 1519 C CA . CYS A 1 193 ? -4.593 -12.071 -15.363 1.00 88.31 193 CYS A CA 1
ATOM 1520 C C . CYS A 1 193 ? -4.392 -12.407 -16.846 1.00 88.31 193 CYS A C 1
ATOM 1522 O O . CYS A 1 193 ? -4.640 -11.549 -17.685 1.00 88.31 193 CYS A O 1
ATOM 1524 N N . GLY A 1 194 ? -3.937 -13.618 -17.187 1.00 89.75 194 GLY A N 1
ATOM 1525 C CA . GLY A 1 194 ? -3.603 -13.985 -18.568 1.00 89.75 194 GLY A CA 1
ATOM 1526 C C . GLY A 1 194 ? -2.322 -13.326 -19.089 1.00 89.75 194 GLY A C 1
ATOM 1527 O O . GLY A 1 194 ? -2.089 -13.313 -20.295 1.00 89.75 194 GLY A O 1
ATOM 1528 N N . VAL A 1 195 ? -1.498 -12.761 -18.200 1.00 91.69 195 VAL A N 1
ATOM 1529 C CA . VAL A 1 195 ? -0.323 -11.954 -18.557 1.00 91.69 195 VAL A CA 1
ATOM 1530 C C . VAL A 1 195 ? 0.956 -12.743 -18.312 1.00 91.69 195 VAL A C 1
ATOM 1532 O O . VAL A 1 195 ? 1.196 -13.241 -17.213 1.00 91.69 195 VAL A O 1
ATOM 1535 N N . VAL A 1 196 ? 1.807 -12.817 -19.335 1.00 91.75 196 VAL A N 1
ATOM 1536 C CA . VAL A 1 196 ? 3.176 -13.327 -19.209 1.00 91.75 196 VAL A CA 1
ATOM 1537 C C . VAL A 1 196 ? 4.086 -12.160 -18.844 1.00 91.75 196 VAL A C 1
ATOM 1539 O O . VAL A 1 196 ? 4.174 -11.184 -19.586 1.00 91.75 196 VAL A O 1
ATOM 1542 N N . CYS A 1 197 ? 4.770 -12.259 -17.706 1.00 93.38 197 CYS A N 1
ATOM 1543 C CA . CYS A 1 197 ? 5.725 -11.238 -17.279 1.00 93.38 197 CYS A CA 1
ATOM 1544 C C . CYS A 1 197 ? 7.129 -11.567 -17.797 1.00 93.38 197 CYS A C 1
ATOM 1546 O O . CYS A 1 197 ? 7.556 -12.724 -17.757 1.00 93.38 197 CYS A O 1
ATOM 1548 N N . GLN A 1 198 ? 7.881 -10.550 -18.216 1.00 92.25 198 GLN A N 1
ATOM 1549 C CA . GLN A 1 198 ? 9.318 -10.697 -18.442 1.00 92.25 198 GLN A CA 1
ATOM 1550 C C . GLN A 1 198 ? 10.033 -10.676 -17.090 1.00 92.25 198 GLN A C 1
ATOM 1552 O O . GLN A 1 198 ? 9.753 -9.811 -16.270 1.00 92.25 198 GLN A O 1
ATOM 1557 N N . VAL A 1 199 ? 10.990 -11.575 -16.860 1.00 91.94 199 VAL A N 1
ATOM 1558 C CA . VAL A 1 199 ? 11.779 -11.600 -15.617 1.00 91.94 199 VAL A CA 1
ATOM 1559 C C . VAL A 1 199 ? 13.256 -11.455 -15.936 1.00 91.94 199 VAL A C 1
ATOM 1561 O O . VAL A 1 199 ? 13.774 -12.094 -16.852 1.00 91.94 199 VAL A O 1
ATOM 1564 N N . THR A 1 200 ? 13.947 -10.605 -15.187 1.00 90.12 200 THR A N 1
ATOM 1565 C CA . THR A 1 200 ? 15.390 -10.397 -15.319 1.00 90.12 200 THR A CA 1
ATOM 1566 C C . THR A 1 200 ? 16.010 -10.097 -13.958 1.00 90.12 200 THR A C 1
ATOM 1568 O O . THR A 1 200 ? 15.432 -9.353 -13.181 1.00 90.12 200 THR A O 1
ATOM 1571 N N . PRO A 1 201 ? 17.223 -10.581 -13.657 1.00 85.81 201 PRO A N 1
ATOM 1572 C CA . PRO A 1 201 ? 17.943 -10.162 -12.457 1.00 85.81 201 PRO A CA 1
ATOM 1573 C C . PRO A 1 201 ? 18.729 -8.850 -12.650 1.00 85.81 201 PRO A C 1
ATOM 1575 O O . PRO A 1 201 ? 19.444 -8.434 -11.743 1.00 85.81 201 PRO A O 1
ATOM 1578 N N . ARG A 1 202 ? 18.684 -8.225 -13.839 1.00 82.81 202 ARG A N 1
ATOM 1579 C CA . ARG A 1 202 ? 19.513 -7.056 -14.198 1.00 82.81 202 ARG A CA 1
ATOM 1580 C C . ARG A 1 202 ? 18.655 -5.858 -14.590 1.00 82.81 202 ARG A C 1
ATOM 1582 O O . ARG A 1 202 ? 17.988 -5.918 -15.625 1.00 82.81 202 ARG A O 1
ATOM 1589 N N . VAL A 1 203 ? 18.729 -4.783 -13.803 1.00 79.62 203 VAL A N 1
ATOM 1590 C CA . VAL A 1 203 ? 17.981 -3.525 -14.002 1.00 79.62 203 VAL A CA 1
ATOM 1591 C C . VAL A 1 203 ? 18.440 -2.810 -15.277 1.00 79.62 203 VAL A C 1
ATOM 1593 O O . VAL A 1 203 ? 17.626 -2.359 -16.081 1.00 79.62 203 VAL A O 1
ATOM 1596 N N . GLU A 1 204 ? 19.750 -2.764 -15.523 1.00 75.62 204 GLU A N 1
ATOM 1597 C CA . GLU A 1 204 ? 20.368 -1.936 -16.568 1.00 75.62 204 GLU A CA 1
ATOM 1598 C C . GLU A 1 204 ? 19.980 -2.383 -17.981 1.00 75.62 204 GLU A C 1
ATOM 1600 O O . GLU A 1 204 ? 20.021 -1.596 -18.921 1.00 75.62 204 GLU A O 1
ATOM 1605 N N . ARG A 1 205 ? 19.595 -3.654 -18.139 1.00 71.75 205 ARG A N 1
ATOM 1606 C CA . ARG A 1 205 ? 19.226 -4.239 -19.435 1.00 71.75 205 ARG A CA 1
ATOM 1607 C C . ARG A 1 205 ? 17.834 -3.848 -19.913 1.00 71.75 205 ARG A C 1
ATOM 1609 O O . ARG A 1 205 ? 17.545 -4.012 -21.093 1.00 71.75 205 ARG A O 1
ATOM 1616 N N . VAL A 1 206 ? 16.972 -3.402 -19.005 1.00 76.44 206 VAL A N 1
ATOM 1617 C CA . VAL A 1 206 ? 15.542 -3.208 -19.278 1.00 76.44 206 VAL A CA 1
ATOM 1618 C C . VAL A 1 206 ? 15.060 -1.795 -18.985 1.00 76.44 206 VAL A C 1
ATOM 1620 O O . VAL A 1 206 ? 13.936 -1.477 -19.339 1.00 76.44 206 VAL A O 1
ATOM 1623 N N . LEU A 1 207 ? 15.895 -0.930 -18.406 1.00 75.12 207 LEU A N 1
ATOM 1624 C CA . LEU A 1 207 ? 15.481 0.400 -17.962 1.00 75.12 207 LEU A CA 1
ATOM 1625 C C . LEU A 1 207 ? 15.177 1.383 -19.112 1.00 75.12 207 LEU A C 1
ATOM 1627 O O . LEU A 1 207 ? 14.221 2.146 -19.027 1.00 75.12 207 LEU A O 1
ATOM 1631 N N . THR A 1 208 ? 15.949 1.367 -20.202 1.00 69.31 208 THR A N 1
ATOM 1632 C CA . THR A 1 208 ? 15.838 2.369 -21.284 1.00 69.31 208 THR A CA 1
ATOM 1633 C C . THR A 1 208 ? 14.468 2.419 -21.981 1.00 69.31 208 THR A C 1
ATOM 1635 O O . THR A 1 208 ? 13.993 3.521 -22.253 1.00 69.31 208 THR A O 1
ATOM 1638 N N . PRO A 1 209 ? 13.779 1.296 -22.266 1.00 78.62 209 PRO A N 1
ATOM 1639 C CA . PRO A 1 209 ? 12.450 1.359 -22.868 1.00 78.62 209 PRO A CA 1
ATOM 1640 C C . PRO A 1 209 ? 11.293 1.461 -21.857 1.00 78.62 209 PRO A C 1
ATOM 1642 O O . PRO A 1 209 ? 10.142 1.366 -22.271 1.00 78.62 209 PRO A O 1
ATOM 1645 N N . VAL A 1 210 ? 11.555 1.599 -20.555 1.00 90.12 210 VAL A N 1
ATOM 1646 C CA . VAL A 1 210 ? 10.505 1.552 -19.526 1.00 90.12 210 VAL A CA 1
ATOM 1647 C C . VAL A 1 210 ? 9.826 2.905 -19.353 1.00 90.12 210 VAL A C 1
ATOM 1649 O O . VAL A 1 210 ? 10.458 3.964 -19.382 1.00 90.12 210 VAL A O 1
ATOM 1652 N N . ASP A 1 211 ? 8.509 2.856 -19.189 1.00 91.44 211 ASP A N 1
ATOM 1653 C CA . ASP A 1 211 ? 7.645 4.021 -19.025 1.00 91.44 211 ASP A CA 1
ATOM 1654 C C . ASP A 1 211 ? 7.406 4.321 -17.542 1.00 91.44 211 ASP A C 1
ATOM 1656 O O . ASP A 1 211 ? 7.372 5.477 -17.128 1.00 91.44 211 ASP A O 1
ATOM 1660 N N . VAL A 1 212 ? 7.275 3.262 -16.740 1.00 92.69 212 VAL A N 1
ATOM 1661 C CA . VAL A 1 212 ? 6.950 3.329 -15.314 1.00 92.69 212 VAL A CA 1
ATOM 1662 C C . VAL A 1 212 ? 7.837 2.361 -14.544 1.00 92.69 212 VAL A C 1
ATOM 1664 O O . VAL A 1 212 ? 7.908 1.185 -14.888 1.00 92.69 212 VAL A O 1
ATOM 1667 N N . VAL A 1 213 ? 8.464 2.827 -13.470 1.00 92.81 213 VAL A N 1
ATOM 1668 C CA . VAL A 1 213 ? 9.248 2.018 -12.536 1.00 92.81 213 VAL A CA 1
ATOM 1669 C C . VAL A 1 213 ? 8.585 2.042 -11.166 1.00 92.81 213 VAL A C 1
ATOM 1671 O O . VAL A 1 213 ? 8.413 3.103 -10.573 1.00 92.81 213 VAL A O 1
ATOM 1674 N N . ILE A 1 214 ? 8.254 0.868 -10.637 1.00 93.50 214 ILE A N 1
ATOM 1675 C CA . ILE A 1 214 ? 7.787 0.678 -9.265 1.00 93.50 214 ILE A CA 1
ATOM 1676 C C . ILE A 1 214 ? 8.933 0.093 -8.443 1.00 93.50 214 ILE A C 1
ATOM 1678 O O . ILE A 1 214 ? 9.410 -1.009 -8.727 1.00 93.50 214 ILE A O 1
ATOM 1682 N N . LEU A 1 215 ? 9.373 0.818 -7.417 1.00 91.38 215 LEU A N 1
ATOM 1683 C CA . LEU A 1 215 ? 10.435 0.371 -6.519 1.00 91.38 215 LEU A CA 1
ATOM 1684 C C . LEU A 1 215 ? 9.834 -0.341 -5.301 1.00 91.38 215 LEU A C 1
ATOM 1686 O O . LEU A 1 215 ? 9.117 0.259 -4.498 1.00 91.38 215 LEU A O 1
ATOM 1690 N N . GLY A 1 216 ? 10.140 -1.630 -5.168 1.00 90.12 216 GLY A N 1
ATOM 1691 C CA . GLY A 1 216 ? 9.974 -2.407 -3.944 1.00 90.12 216 GLY A CA 1
ATOM 1692 C C . GLY A 1 216 ? 11.122 -2.180 -2.961 1.00 90.12 216 GLY A C 1
ATOM 1693 O O . GLY A 1 216 ? 11.888 -1.232 -3.092 1.00 90.12 216 GLY A O 1
ATOM 1694 N N . ASP A 1 217 ? 11.256 -3.052 -1.962 1.00 85.81 217 ASP A N 1
ATOM 1695 C CA . ASP A 1 217 ? 12.331 -2.949 -0.969 1.00 85.81 217 ASP A CA 1
ATOM 1696 C C . ASP A 1 217 ? 13.699 -3.253 -1.603 1.00 85.81 217 ASP A C 1
ATOM 1698 O O . ASP A 1 217 ? 14.059 -4.408 -1.833 1.00 85.81 217 ASP A O 1
ATOM 1702 N N . LEU A 1 218 ? 14.490 -2.209 -1.857 1.00 85.25 218 LEU A N 1
ATOM 1703 C CA . LEU A 1 218 ? 15.818 -2.332 -2.451 1.00 85.25 218 LEU A CA 1
ATOM 1704 C C . LEU A 1 218 ? 16.858 -2.844 -1.451 1.00 85.25 218 LEU A C 1
ATOM 1706 O O . LEU A 1 218 ? 18.012 -3.057 -1.832 1.00 85.25 218 LEU A O 1
ATOM 1710 N N . SER A 1 219 ? 16.485 -3.086 -0.182 1.00 78.25 219 SER A N 1
ATOM 1711 C CA . SER A 1 219 ? 17.420 -3.588 0.825 1.00 78.25 219 SER A CA 1
ATOM 1712 C C . SER A 1 219 ? 18.010 -4.958 0.497 1.00 78.25 219 SER A C 1
ATOM 1714 O O . SER A 1 219 ? 19.018 -5.370 1.072 1.00 78.25 219 SER A O 1
ATOM 1716 N N . VAL A 1 220 ? 17.343 -5.667 -0.407 1.00 76.06 220 VAL A N 1
ATOM 1717 C CA . VAL A 1 220 ? 17.637 -7.035 -0.825 1.00 76.06 220 VAL A CA 1
ATOM 1718 C C . VAL A 1 220 ? 18.801 -7.118 -1.807 1.00 76.06 220 VAL A C 1
ATOM 1720 O O . VAL A 1 220 ? 19.441 -8.162 -1.895 1.00 76.06 220 VAL A O 1
ATOM 1723 N N . TYR A 1 221 ? 19.090 -6.031 -2.523 1.00 78.69 221 TYR A N 1
ATOM 1724 C CA . TYR A 1 221 ? 20.168 -5.987 -3.502 1.00 78.69 221 TYR A CA 1
ATOM 1725 C C . TYR A 1 221 ? 21.491 -5.606 -2.832 1.00 78.69 221 TYR A C 1
ATOM 1727 O O . TYR A 1 221 ? 21.503 -4.784 -1.916 1.00 78.69 221 TYR A O 1
ATOM 1735 N N . PRO A 1 222 ? 22.629 -6.180 -3.238 1.00 72.69 222 PRO A N 1
ATOM 1736 C CA . PRO A 1 222 ? 23.923 -5.692 -2.787 1.00 72.69 222 PRO A CA 1
ATOM 1737 C C . PRO A 1 222 ? 24.255 -4.366 -3.490 1.00 72.69 222 PRO A C 1
ATOM 1739 O O . PRO A 1 222 ? 24.241 -4.295 -4.715 1.00 72.69 222 PRO A O 1
ATOM 1742 N N . GLY A 1 223 ? 24.601 -3.335 -2.717 1.00 76.38 223 GLY A N 1
ATOM 1743 C CA . GLY A 1 223 ? 25.063 -2.046 -3.245 1.00 76.38 223 GLY A CA 1
ATOM 1744 C C . GLY A 1 223 ? 23.955 -1.074 -3.667 1.00 76.38 223 GLY A C 1
ATOM 1745 O O . GLY A 1 223 ? 22.794 -1.215 -3.279 1.00 76.38 223 GLY A O 1
ATOM 1746 N N . GLU A 1 224 ? 24.361 -0.047 -4.415 1.00 76.75 224 GLU A N 1
ATOM 1747 C CA . GLU A 1 224 ? 23.480 0.991 -4.960 1.00 76.75 224 GLU A CA 1
ATOM 1748 C C . GLU A 1 224 ? 22.795 0.521 -6.248 1.00 76.75 224 GLU A C 1
ATOM 1750 O O . GLU A 1 224 ? 23.399 -0.182 -7.062 1.00 76.75 224 GLU A O 1
ATOM 1755 N N . ILE A 1 225 ? 21.549 0.951 -6.460 1.00 78.06 225 ILE A N 1
ATOM 1756 C CA . ILE A 1 225 ? 20.818 0.709 -7.710 1.00 78.06 225 ILE A CA 1
ATOM 1757 C C . ILE A 1 225 ? 20.839 1.980 -8.546 1.00 78.06 225 ILE A C 1
ATOM 1759 O O . ILE A 1 225 ? 20.354 3.024 -8.114 1.00 78.06 225 ILE A O 1
ATOM 1763 N N . LYS A 1 226 ? 21.366 1.870 -9.766 1.00 78.44 226 LYS A N 1
ATOM 1764 C CA . LYS A 1 226 ? 21.470 2.993 -10.696 1.00 78.44 226 LYS A CA 1
ATOM 1765 C C . LYS A 1 226 ? 20.277 3.025 -11.638 1.00 78.44 226 LYS A C 1
ATOM 1767 O O . LYS A 1 226 ? 20.045 2.073 -12.382 1.00 78.44 226 LYS A O 1
ATOM 1772 N N . LEU A 1 227 ? 19.558 4.144 -11.630 1.00 78.44 227 LEU A N 1
ATOM 1773 C CA . LEU A 1 227 ? 18.451 4.420 -12.550 1.00 78.44 227 LEU A CA 1
ATOM 1774 C C . LEU A 1 227 ? 18.835 5.437 -13.645 1.00 78.44 227 LEU A C 1
ATOM 1776 O O . LEU A 1 227 ? 17.990 5.872 -14.422 1.00 78.44 227 LEU A O 1
ATOM 1780 N N . ASP A 1 228 ? 20.124 5.764 -13.754 1.00 75.00 228 ASP A N 1
ATOM 1781 C CA . ASP A 1 228 ? 20.661 6.849 -14.592 1.00 75.00 228 ASP A CA 1
ATOM 1782 C C . ASP A 1 228 ? 20.407 6.672 -16.099 1.00 75.00 228 ASP A C 1
ATOM 1784 O O . ASP A 1 228 ? 20.404 7.644 -16.848 1.00 75.00 228 ASP A O 1
ATOM 1788 N N . ASN A 1 229 ? 20.179 5.433 -16.547 1.00 76.06 229 ASN A N 1
ATOM 1789 C CA . ASN A 1 229 ? 19.931 5.092 -17.953 1.00 76.06 229 ASN A CA 1
ATOM 1790 C C . ASN A 1 229 ? 18.434 5.102 -18.331 1.00 76.06 229 ASN A C 1
ATOM 1792 O O . ASN A 1 229 ? 18.075 4.670 -19.432 1.00 76.06 229 ASN A O 1
ATOM 1796 N N . GLY A 1 230 ? 17.559 5.516 -17.407 1.00 76.00 230 GLY A N 1
ATOM 1797 C CA . GLY A 1 230 ? 16.137 5.728 -17.669 1.00 76.00 230 GLY A CA 1
ATOM 1798 C C . GLY A 1 230 ? 15.908 6.947 -18.555 1.00 76.00 230 GLY A C 1
ATOM 1799 O O . GLY A 1 230 ? 16.744 7.849 -18.629 1.00 76.00 230 GLY A O 1
ATOM 1800 N N . ARG A 1 231 ? 14.767 6.987 -19.247 1.00 83.00 231 ARG A N 1
ATOM 1801 C CA . ARG A 1 231 ? 14.402 8.193 -19.993 1.00 83.00 231 ARG A CA 1
ATOM 1802 C C . ARG A 1 231 ? 13.953 9.285 -19.013 1.00 83.00 231 ARG A C 1
ATOM 1804 O O . ARG A 1 231 ? 13.380 8.959 -17.977 1.00 83.00 231 ARG A O 1
ATOM 1811 N N . PRO A 1 232 ? 14.152 10.576 -19.332 1.00 79.50 232 PRO A N 1
ATOM 1812 C CA . PRO A 1 232 ? 13.734 11.672 -18.452 1.00 79.50 232 PRO A CA 1
ATOM 1813 C C . PRO A 1 232 ? 12.227 11.709 -18.145 1.00 79.50 232 PRO A C 1
ATOM 1815 O O . PRO A 1 232 ? 11.819 12.280 -17.139 1.00 79.50 232 PRO A O 1
ATOM 1818 N N . ASP A 1 233 ? 11.397 11.126 -19.013 1.00 82.69 233 ASP A N 1
ATOM 1819 C CA . ASP A 1 233 ? 9.945 11.030 -18.849 1.00 82.69 233 ASP A CA 1
ATOM 1820 C C . ASP A 1 233 ? 9.498 9.752 -18.118 1.00 82.69 233 ASP A C 1
ATOM 1822 O O . ASP A 1 233 ? 8.300 9.566 -17.902 1.00 82.69 233 ASP A O 1
ATOM 1826 N N . THR A 1 234 ? 10.426 8.870 -17.728 1.00 86.50 234 THR A N 1
ATOM 1827 C CA . THR A 1 234 ? 10.106 7.669 -16.953 1.00 86.50 234 THR A CA 1
ATOM 1828 C C . THR A 1 234 ? 9.541 8.065 -15.588 1.00 86.50 234 THR A C 1
ATOM 1830 O O . THR A 1 234 ? 10.169 8.787 -14.812 1.00 86.50 234 THR A O 1
ATOM 1833 N N . ILE A 1 235 ? 8.354 7.552 -15.272 1.00 87.75 235 ILE A N 1
ATOM 1834 C CA . ILE A 1 235 ? 7.703 7.750 -13.975 1.00 87.75 235 ILE A CA 1
ATOM 1835 C C . ILE A 1 235 ? 8.309 6.771 -12.972 1.00 87.75 235 ILE A C 1
ATOM 1837 O O . ILE A 1 235 ? 8.260 5.565 -13.204 1.00 87.75 235 ILE A O 1
ATOM 1841 N N . VAL A 1 236 ? 8.829 7.253 -11.841 1.00 87.69 236 VAL A N 1
ATOM 1842 C CA . VAL A 1 236 ? 9.335 6.389 -10.765 1.00 87.69 236 VAL A CA 1
ATOM 1843 C C . VAL A 1 236 ? 8.460 6.542 -9.524 1.00 87.69 236 VAL A C 1
ATOM 1845 O O . VAL A 1 236 ? 8.235 7.642 -9.022 1.00 87.69 236 VAL A O 1
ATOM 1848 N N . ILE A 1 237 ? 7.950 5.426 -9.009 1.00 88.25 237 ILE A N 1
ATOM 1849 C CA . ILE A 1 237 ? 7.133 5.390 -7.794 1.00 88.25 237 ILE A CA 1
ATOM 1850 C C . ILE A 1 237 ? 7.835 4.515 -6.767 1.00 88.25 237 ILE A C 1
ATOM 1852 O O . ILE A 1 237 ? 8.042 3.320 -6.991 1.00 88.25 237 ILE A O 1
ATOM 1856 N N . ASP A 1 238 ? 8.186 5.113 -5.632 1.00 86.94 238 ASP A N 1
ATOM 1857 C CA . ASP A 1 238 ? 8.853 4.418 -4.539 1.00 86.94 238 ASP A CA 1
ATOM 1858 C C . ASP A 1 238 ? 7.842 3.992 -3.471 1.00 86.94 238 ASP A C 1
ATOM 1860 O O . ASP A 1 238 ? 7.247 4.823 -2.783 1.00 86.94 238 ASP A O 1
ATOM 1864 N N . LEU A 1 239 ? 7.639 2.679 -3.323 1.00 86.50 239 LEU A N 1
ATOM 1865 C CA . LEU A 1 239 ? 6.733 2.130 -2.310 1.00 86.50 239 LEU A CA 1
ATOM 1866 C C . LEU A 1 239 ? 7.386 2.048 -0.920 1.00 86.50 239 LEU A C 1
ATOM 1868 O O . LEU A 1 239 ? 6.680 1.898 0.080 1.00 86.50 239 LEU A O 1
ATOM 1872 N N . PHE A 1 240 ? 8.717 2.155 -0.843 1.00 82.56 240 PHE A N 1
ATOM 1873 C CA . PHE A 1 240 ? 9.509 2.024 0.382 1.00 82.56 240 PHE A CA 1
ATOM 1874 C C . PHE A 1 240 ? 10.566 3.142 0.513 1.00 82.56 240 PHE A C 1
ATOM 1876 O O . PHE A 1 240 ? 11.739 2.846 0.785 1.00 82.56 240 PHE A O 1
ATOM 1883 N N . PRO A 1 241 ? 10.177 4.433 0.430 1.00 77.06 241 PRO A N 1
ATOM 1884 C CA . PRO A 1 241 ? 11.116 5.563 0.372 1.00 77.06 241 PRO A CA 1
ATOM 1885 C C . PRO A 1 241 ? 12.071 5.620 1.567 1.00 77.06 241 PRO A C 1
ATOM 1887 O O . PRO A 1 241 ? 13.249 5.945 1.438 1.00 77.06 241 PRO A O 1
ATOM 1890 N N . TRP A 1 242 ? 11.601 5.206 2.741 1.00 71.81 242 TRP A N 1
ATOM 1891 C CA . TRP A 1 242 ? 12.382 5.098 3.977 1.00 71.81 242 TRP A CA 1
ATOM 1892 C C . TRP A 1 242 ? 13.613 4.203 3.870 1.00 71.81 242 TRP A C 1
ATOM 1894 O O . TRP A 1 242 ? 14.597 4.409 4.577 1.00 71.81 242 TRP A O 1
ATOM 1904 N N . THR A 1 243 ? 13.510 3.166 3.043 1.00 74.31 243 THR A N 1
ATOM 1905 C CA . THR A 1 243 ? 14.522 2.119 2.897 1.00 74.31 243 THR A CA 1
ATOM 1906 C C . THR A 1 243 ? 15.372 2.345 1.663 1.00 74.31 243 THR A C 1
ATOM 1908 O O . THR A 1 243 ? 16.569 2.064 1.666 1.00 74.31 243 THR A O 1
ATOM 1911 N N . ASN A 1 244 ? 14.740 2.846 0.610 1.00 81.50 244 ASN A N 1
ATOM 1912 C CA . ASN A 1 244 ? 15.340 2.951 -0.704 1.00 81.50 244 ASN A CA 1
ATOM 1913 C C . ASN A 1 244 ? 16.201 4.205 -0.841 1.00 81.50 244 ASN A C 1
ATOM 1915 O O . ASN A 1 244 ? 17.233 4.146 -1.503 1.00 81.50 244 ASN A O 1
ATOM 1919 N N . ARG A 1 245 ? 15.863 5.304 -0.148 1.00 75.88 245 ARG A N 1
ATOM 1920 C CA . ARG A 1 245 ? 16.621 6.568 -0.206 1.00 75.88 245 ARG A CA 1
ATOM 1921 C C . ARG A 1 245 ? 18.135 6.404 0.004 1.00 75.88 245 ARG A C 1
ATOM 1923 O O . ARG A 1 245 ? 18.880 6.862 -0.855 1.00 75.88 245 ARG A O 1
ATOM 1930 N N . PRO A 1 246 ? 18.631 5.710 1.052 1.00 73.31 246 PRO A N 1
ATOM 1931 C CA . PRO A 1 246 ? 20.072 5.496 1.218 1.00 73.31 246 PRO A CA 1
ATOM 1932 C C . PRO A 1 246 ? 20.733 4.664 0.107 1.00 73.31 246 PRO A C 1
ATOM 1934 O O . PRO A 1 246 ? 21.953 4.653 0.016 1.00 73.31 246 PRO A O 1
ATOM 1937 N N . ARG A 1 247 ? 19.954 3.927 -0.694 1.00 76.00 247 ARG A N 1
ATOM 1938 C CA . ARG A 1 247 ? 20.440 2.967 -1.704 1.00 76.00 247 ARG A CA 1
ATOM 1939 C C . ARG A 1 247 ? 20.333 3.462 -3.136 1.00 76.00 247 ARG A C 1
ATOM 1941 O O . ARG A 1 247 ? 20.990 2.920 -4.018 1.00 76.00 247 ARG A O 1
ATOM 1948 N N . LEU A 1 248 ? 19.492 4.461 -3.362 1.00 75.56 248 LEU A N 1
ATOM 1949 C CA . LEU A 1 248 ? 19.356 5.113 -4.655 1.00 75.56 248 LEU A CA 1
ATOM 1950 C C . LEU A 1 248 ? 20.441 6.187 -4.878 1.00 75.56 248 LEU A C 1
ATOM 1952 O O . LEU A 1 248 ? 20.653 6.613 -6.011 1.00 75.56 248 LEU A O 1
ATOM 1956 N N . GLY A 1 249 ? 21.165 6.592 -3.824 1.00 67.50 249 GLY A N 1
ATOM 1957 C CA . GLY A 1 249 ? 22.326 7.482 -3.924 1.00 67.50 249 GLY A CA 1
ATOM 1958 C C . GLY A 1 249 ? 22.015 8.792 -4.661 1.00 67.50 249 GLY A C 1
ATOM 1959 O O . GLY A 1 249 ? 20.969 9.402 -4.452 1.00 67.50 249 GLY A O 1
ATOM 1960 N N . GLN A 1 250 ? 22.924 9.224 -5.544 1.00 62.00 250 GLN A N 1
ATOM 1961 C CA . GLN A 1 250 ? 22.714 10.367 -6.452 1.00 62.00 250 GLN A CA 1
ATOM 1962 C C . GLN A 1 250 ? 22.000 9.984 -7.763 1.00 62.00 250 GLN A C 1
ATOM 1964 O O . GLN A 1 250 ? 21.705 10.862 -8.576 1.00 62.00 250 GLN A O 1
ATOM 1969 N N . SER A 1 251 ? 21.694 8.701 -7.978 1.00 58.72 251 SER A N 1
ATOM 1970 C CA . SER A 1 251 ? 21.162 8.176 -9.244 1.00 58.72 251 SER A CA 1
ATOM 1971 C C . SER A 1 251 ? 19.691 8.526 -9.523 1.00 58.72 251 SER A C 1
ATOM 1973 O O . SER A 1 251 ? 19.073 8.032 -10.464 1.00 58.72 251 SER A O 1
ATOM 1975 N N . ILE A 1 252 ? 19.111 9.390 -8.689 1.00 61.00 252 ILE A N 1
ATOM 1976 C CA . ILE A 1 252 ? 17.727 9.870 -8.778 1.00 61.00 252 ILE A CA 1
ATOM 1977 C C . ILE A 1 252 ? 17.650 11.253 -9.425 1.00 61.00 252 ILE A C 1
ATOM 1979 O O . ILE A 1 252 ? 16.573 11.682 -9.819 1.00 61.00 252 ILE A O 1
ATOM 1983 N N . ASN A 1 253 ? 18.775 11.962 -9.564 1.00 52.84 253 ASN A N 1
ATOM 1984 C CA . ASN A 1 253 ? 18.794 13.409 -9.817 1.00 52.84 253 ASN A CA 1
ATOM 1985 C C . ASN A 1 253 ? 18.002 13.883 -11.056 1.00 52.84 253 ASN A C 1
ATOM 1987 O O . ASN A 1 253 ? 17.709 15.073 -11.153 1.00 52.84 253 ASN A O 1
ATOM 1991 N N . ASN A 1 254 ? 17.643 12.976 -11.970 1.00 53.91 254 ASN A N 1
ATOM 1992 C CA . ASN A 1 254 ? 16.916 13.274 -13.202 1.00 53.91 254 ASN A CA 1
ATOM 1993 C C . ASN A 1 254 ? 15.531 12.607 -13.311 1.00 53.91 254 ASN A C 1
ATOM 1995 O O . ASN A 1 254 ? 14.876 12.796 -14.333 1.00 53.91 254 ASN A O 1
ATOM 1999 N N . LEU A 1 255 ? 15.083 11.832 -12.313 1.00 59.53 255 LEU A N 1
ATOM 2000 C CA . LEU A 1 255 ? 13.810 11.105 -12.365 1.00 59.53 255 LEU A CA 1
ATOM 2001 C C . LEU A 1 255 ? 12.842 11.605 -11.286 1.00 59.53 255 LEU A C 1
ATOM 2003 O O . LEU A 1 255 ? 13.228 11.718 -10.122 1.00 59.53 255 LEU A O 1
ATOM 2007 N N . PRO A 1 256 ? 11.571 11.874 -11.631 1.00 56.84 256 PRO A N 1
ATOM 2008 C CA . PRO A 1 256 ? 10.569 12.190 -10.628 1.00 56.84 256 PRO A CA 1
ATOM 2009 C C . PRO A 1 256 ? 10.267 10.947 -9.787 1.00 56.84 256 PRO A C 1
ATOM 2011 O O . PRO A 1 256 ? 9.729 9.970 -10.307 1.00 56.84 256 PRO A O 1
ATOM 2014 N N . ILE A 1 257 ? 10.597 10.998 -8.491 1.00 64.69 257 ILE A N 1
ATOM 2015 C CA . ILE A 1 257 ? 10.186 9.987 -7.512 1.00 64.69 257 ILE A CA 1
ATOM 2016 C C . ILE A 1 257 ? 9.005 10.512 -6.715 1.00 64.69 257 ILE A C 1
ATOM 2018 O O . ILE A 1 257 ? 9.127 11.481 -5.970 1.00 64.69 257 ILE A O 1
ATOM 2022 N N . LEU A 1 258 ? 7.870 9.826 -6.822 1.00 64.62 258 LEU A N 1
ATOM 2023 C CA . LEU A 1 258 ? 6.770 10.041 -5.895 1.00 64.62 258 LEU A CA 1
ATOM 2024 C C . LEU A 1 258 ? 7.073 9.327 -4.573 1.00 64.62 258 LEU A C 1
ATOM 2026 O O . LEU A 1 258 ? 7.084 8.095 -4.524 1.00 64.62 258 LEU A O 1
ATOM 2030 N N . ALA A 1 259 ? 7.276 10.103 -3.509 1.00 64.00 259 ALA A N 1
ATOM 2031 C CA . ALA A 1 259 ? 7.420 9.598 -2.150 1.00 64.00 259 ALA A CA 1
ATOM 2032 C C . ALA A 1 259 ? 6.173 9.928 -1.317 1.00 64.00 259 ALA A C 1
ATOM 2034 O O . ALA A 1 259 ? 5.745 11.075 -1.268 1.00 64.00 259 ALA A O 1
ATOM 2035 N N . GLU A 1 260 ? 5.637 8.895 -0.659 1.00 71.38 260 GLU A N 1
ATOM 2036 C CA . GLU A 1 260 ? 4.541 8.913 0.326 1.00 71.38 260 GLU A CA 1
ATOM 2037 C C . GLU A 1 260 ? 3.259 9.675 -0.043 1.00 71.38 260 GLU A C 1
ATOM 2039 O O . GLU A 1 260 ? 3.193 10.902 0.037 1.00 71.38 260 GLU A O 1
ATOM 2044 N N . PRO A 1 261 ? 2.165 8.950 -0.325 1.00 82.12 261 PRO A N 1
ATOM 2045 C CA . PRO A 1 261 ? 0.891 9.595 -0.554 1.00 82.12 261 PRO A CA 1
ATOM 2046 C C . PRO A 1 261 ? 0.322 10.165 0.743 1.00 82.12 261 PRO A C 1
ATOM 2048 O O . PRO A 1 261 ? 0.338 9.512 1.788 1.00 82.12 261 PRO A O 1
ATOM 2051 N N . VAL A 1 262 ? -0.232 11.371 0.638 1.00 85.19 262 VAL A N 1
ATOM 2052 C CA . VAL A 1 262 ? -0.987 12.024 1.708 1.00 85.19 262 VAL A CA 1
ATOM 2053 C C . VAL A 1 262 ? -2.434 12.127 1.272 1.00 85.19 262 VAL A C 1
ATOM 2055 O O . VAL A 1 262 ? -2.746 12.607 0.179 1.00 85.19 262 VAL A O 1
ATOM 2058 N N . PHE A 1 263 ? -3.321 11.697 2.149 1.00 87.56 263 PHE A N 1
ATOM 2059 C CA . PHE A 1 263 ? -4.751 11.830 1.965 1.00 87.56 263 PHE A CA 1
ATOM 2060 C C . PHE A 1 263 ? -5.254 13.017 2.758 1.00 87.56 263 PHE A C 1
ATOM 2062 O O . PHE A 1 263 ? -4.701 13.377 3.795 1.00 87.56 263 PHE A O 1
ATOM 2069 N N . CYS A 1 264 ? -6.323 13.621 2.270 1.00 88.81 264 CYS A N 1
ATOM 2070 C CA . CYS A 1 264 ? -7.035 14.645 2.988 1.00 88.81 264 CYS A CA 1
ATOM 2071 C C . CYS A 1 264 ? -8.499 14.250 3.154 1.00 88.81 264 CYS A C 1
ATOM 2073 O O . CYS A 1 264 ? -9.109 13.630 2.276 1.00 88.81 264 CYS A O 1
ATOM 2075 N N . LEU A 1 265 ? -9.043 14.589 4.315 1.00 87.81 265 LEU A N 1
ATOM 2076 C CA . LEU A 1 265 ? -10.431 14.349 4.666 1.00 87.81 265 LEU A CA 1
ATOM 2077 C C . LEU A 1 265 ? -11.007 15.611 5.289 1.00 87.81 265 LEU A C 1
ATOM 2079 O O . LEU A 1 265 ? -10.418 16.179 6.209 1.00 87.81 265 LEU A O 1
ATOM 2083 N N . ARG A 1 266 ? -12.156 16.047 4.776 1.00 84.75 266 ARG A N 1
ATOM 2084 C CA . ARG A 1 266 ? -12.824 17.245 5.271 1.00 84.75 266 ARG A CA 1
ATOM 2085 C C . ARG A 1 266 ? -13.511 16.967 6.607 1.00 84.75 266 ARG A C 1
ATOM 2087 O O . ARG A 1 266 ? -14.221 15.977 6.767 1.00 84.75 266 ARG A O 1
ATOM 2094 N N . GLN A 1 267 ? -13.300 17.867 7.548 1.00 81.19 267 GLN A N 1
ATOM 2095 C CA . GLN A 1 267 ? -13.849 17.874 8.887 1.00 81.19 267 GLN A CA 1
ATOM 2096 C C . GLN A 1 267 ? -14.911 18.971 9.000 1.00 81.19 267 GLN A C 1
ATOM 2098 O O . GLN A 1 267 ? -14.816 20.020 8.366 1.00 81.19 267 GLN A O 1
ATOM 2103 N N . ALA A 1 268 ? -15.920 18.738 9.836 1.00 77.69 268 ALA A N 1
ATOM 2104 C CA . ALA A 1 268 ? -16.964 19.718 10.127 1.00 77.69 268 ALA A CA 1
ATOM 2105 C C . ALA A 1 268 ? -16.464 20.869 11.016 1.00 77.69 268 ALA A C 1
ATOM 2107 O O . ALA A 1 268 ? -17.099 21.919 11.087 1.00 77.69 268 ALA A O 1
ATOM 2108 N N . ASN A 1 269 ? -15.358 20.662 11.734 1.00 67.31 269 ASN A N 1
ATOM 2109 C CA . ASN A 1 269 ? -14.769 21.625 12.652 1.00 67.31 269 ASN A CA 1
ATOM 2110 C C . ASN A 1 269 ? -13.505 22.262 12.052 1.00 67.31 269 ASN A C 1
ATOM 2112 O O . ASN A 1 269 ? -12.653 21.576 11.502 1.00 67.31 269 ASN A O 1
ATOM 2116 N N . GLY A 1 270 ? -13.386 23.585 12.175 1.00 59.97 270 GLY A N 1
ATOM 2117 C CA . GLY A 1 270 ? -12.228 24.356 11.719 1.00 59.97 270 GLY A CA 1
ATOM 2118 C C . GLY A 1 270 ? -12.624 25.774 11.311 1.00 59.97 270 GLY A C 1
ATOM 2119 O O . GLY A 1 270 ? -13.623 25.966 10.619 1.00 59.97 270 GLY A O 1
ATOM 2120 N N . GLU A 1 271 ? -11.852 26.767 11.755 1.00 58.97 271 GLU A N 1
ATOM 2121 C CA . GLU A 1 271 ? -12.116 28.193 11.484 1.00 58.97 271 GLU A CA 1
ATOM 2122 C C . GLU A 1 271 ? -11.789 28.593 10.038 1.00 58.97 271 GLU A C 1
ATOM 2124 O O . GLU A 1 271 ? -12.302 29.585 9.527 1.00 58.97 271 GLU A O 1
ATOM 2129 N N . THR A 1 272 ? -10.946 27.809 9.366 1.00 60.34 272 THR A N 1
ATOM 2130 C CA . THR A 1 272 ? -10.518 28.017 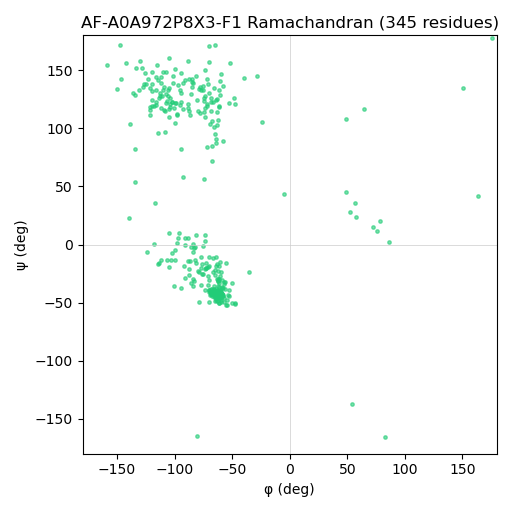7.980 1.00 60.34 272 THR A CA 1
ATOM 2131 C C . THR A 1 272 ? -10.678 26.728 7.183 1.00 60.34 272 THR A C 1
ATOM 2133 O O . THR A 1 272 ? -10.671 25.639 7.759 1.00 60.34 272 THR A O 1
ATOM 2136 N N . GLU A 1 273 ? -10.767 26.824 5.853 1.00 61.62 273 GLU A N 1
ATOM 2137 C CA . GLU A 1 273 ? -10.815 25.634 4.990 1.00 61.62 273 GLU A CA 1
ATOM 2138 C C . GLU A 1 273 ? -9.607 24.714 5.211 1.00 61.62 273 GLU A C 1
ATOM 2140 O O . GLU A 1 273 ? -9.771 23.502 5.272 1.00 61.62 273 GLU A O 1
ATOM 2145 N N . ALA A 1 274 ? -8.408 25.266 5.422 1.00 59.44 274 ALA A N 1
ATOM 2146 C CA . ALA A 1 274 ? -7.218 24.472 5.729 1.00 59.44 274 ALA A CA 1
ATOM 2147 C C . ALA A 1 274 ? -7.320 23.754 7.088 1.00 59.44 274 ALA A C 1
ATOM 2149 O O . ALA A 1 274 ? -6.917 22.599 7.202 1.00 59.44 274 ALA A O 1
ATOM 2150 N N . ALA A 1 275 ? -7.892 24.405 8.107 1.00 63.31 275 ALA A N 1
ATOM 2151 C CA . ALA A 1 275 ? -8.112 23.803 9.424 1.00 63.31 275 ALA A CA 1
ATOM 2152 C C . ALA A 1 275 ? -9.220 22.737 9.424 1.00 63.31 275 ALA A C 1
ATOM 2154 O O . ALA A 1 275 ? -9.262 21.911 10.330 1.00 63.31 275 ALA A O 1
ATOM 2155 N N . GLN A 1 276 ? -10.092 22.745 8.412 1.00 75.62 276 GLN A N 1
ATOM 2156 C CA . GLN A 1 276 ? -11.093 21.706 8.174 1.00 75.62 276 GLN A CA 1
ATOM 2157 C C . GLN A 1 276 ? -10.512 20.496 7.431 1.00 75.62 276 GLN A C 1
ATOM 2159 O O . GLN A 1 276 ? -11.241 19.543 7.194 1.00 75.62 276 GLN A O 1
ATOM 2164 N N . MET A 1 277 ? -9.238 20.486 7.031 1.00 78.00 277 MET A N 1
ATOM 2165 C CA . MET A 1 277 ? -8.653 19.349 6.317 1.00 78.00 277 MET A CA 1
ATOM 2166 C C . MET A 1 277 ? -7.742 18.539 7.237 1.00 78.00 277 MET A C 1
ATOM 2168 O O . MET A 1 277 ? -6.630 18.950 7.566 1.00 78.00 277 MET A O 1
ATOM 2172 N N . ALA A 1 278 ? -8.182 17.332 7.587 1.00 81.31 278 ALA A N 1
ATOM 2173 C CA . ALA A 1 278 ? -7.315 16.345 8.211 1.00 81.31 278 ALA A CA 1
ATOM 2174 C C . ALA A 1 278 ? -6.358 15.784 7.157 1.00 81.31 278 ALA A C 1
ATOM 2176 O O . ALA A 1 278 ? -6.806 15.149 6.202 1.00 81.31 278 ALA A O 1
ATOM 2177 N N . LEU A 1 279 ? -5.055 15.999 7.338 1.00 85.12 279 LEU A N 1
ATOM 2178 C CA . LEU A 1 279 ? -4.017 15.328 6.558 1.00 85.12 279 LEU A CA 1
ATOM 2179 C C . LEU A 1 279 ? -3.700 13.984 7.206 1.00 85.12 279 LEU A C 1
ATOM 2181 O O . LEU A 1 279 ? -3.468 13.921 8.413 1.00 85.12 279 LEU A O 1
ATOM 2185 N N . LEU A 1 280 ? -3.714 12.933 6.395 1.00 86.06 280 LEU A N 1
ATOM 2186 C CA . LEU A 1 280 ? -3.620 11.551 6.836 1.00 86.06 280 LEU A CA 1
ATOM 2187 C C . LEU A 1 280 ? -2.564 10.828 6.010 1.00 86.06 280 LEU A C 1
ATOM 2189 O O . LEU A 1 280 ? -2.563 10.904 4.776 1.00 86.06 280 LEU A O 1
ATOM 2193 N N . ASP A 1 281 ? -1.689 10.091 6.683 1.00 85.19 281 ASP A N 1
ATOM 2194 C CA . ASP A 1 281 ? -0.875 9.094 5.996 1.00 85.19 281 ASP A CA 1
ATOM 2195 C C . ASP A 1 281 ? -1.751 7.898 5.538 1.00 85.19 281 ASP A C 1
ATOM 2197 O O . ASP A 1 281 ? -2.934 7.801 5.892 1.00 85.19 281 ASP A O 1
ATOM 2201 N N . PRO A 1 282 ? -1.221 6.961 4.731 1.00 86.56 282 PRO A N 1
ATOM 2202 C CA . PRO A 1 282 ? -2.022 5.847 4.229 1.00 86.56 282 PRO A CA 1
ATOM 2203 C C . PRO A 1 282 ? -2.561 4.916 5.322 1.00 86.56 282 PRO A C 1
ATOM 2205 O O . PRO A 1 282 ? -3.634 4.344 5.149 1.00 86.56 282 PRO A O 1
ATOM 2208 N N . LEU A 1 283 ? -1.835 4.743 6.432 1.00 85.50 283 LEU A N 1
ATOM 2209 C CA . LEU A 1 283 ? -2.285 3.923 7.556 1.00 85.50 283 LEU A CA 1
ATOM 2210 C C . LEU A 1 283 ? -3.445 4.613 8.276 1.00 85.50 283 LEU A C 1
ATOM 2212 O O . LEU A 1 283 ? -4.482 3.991 8.489 1.00 85.50 283 LEU A O 1
ATOM 2216 N N . GLU A 1 284 ? -3.285 5.891 8.613 1.00 86.38 284 GLU A N 1
ATOM 2217 C CA . GLU A 1 284 ? -4.310 6.697 9.281 1.00 86.38 284 GLU A CA 1
ATOM 2218 C C . GLU A 1 284 ? -5.594 6.768 8.444 1.00 86.38 284 GLU A C 1
ATOM 2220 O O . GLU A 1 284 ? -6.695 6.561 8.958 1.00 86.38 284 GLU A O 1
ATOM 2225 N N . ALA A 1 285 ? -5.462 6.985 7.132 1.00 88.94 285 ALA A N 1
ATOM 2226 C CA . ALA A 1 285 ? -6.598 7.016 6.221 1.00 88.94 285 ALA A CA 1
ATOM 2227 C C . ALA A 1 285 ? -7.317 5.658 6.141 1.00 88.94 285 ALA A C 1
ATOM 2229 O O . ALA A 1 285 ? -8.547 5.614 6.183 1.00 88.94 285 ALA A O 1
ATOM 2230 N N . GLU A 1 286 ? -6.580 4.545 6.061 1.00 88.00 286 GLU A N 1
ATOM 2231 C CA . GLU A 1 286 ? -7.165 3.197 6.025 1.00 88.00 286 GLU A CA 1
ATOM 2232 C C . GLU A 1 286 ? -7.872 2.843 7.339 1.00 88.00 286 GLU A C 1
ATOM 2234 O O . GLU A 1 286 ? -8.975 2.299 7.322 1.00 88.00 286 GLU A O 1
ATOM 2239 N N . LEU A 1 287 ? -7.280 3.205 8.479 1.00 85.88 287 LEU A N 1
ATOM 2240 C CA . LEU A 1 287 ? -7.863 2.997 9.804 1.00 85.88 287 LEU A CA 1
ATOM 2241 C C . LEU A 1 287 ? -9.148 3.788 10.010 1.00 85.88 287 LEU A C 1
ATOM 2243 O O . LEU A 1 287 ? -10.140 3.254 10.516 1.00 85.88 287 LEU A O 1
ATOM 2247 N N . LEU A 1 288 ? -9.135 5.063 9.626 1.00 87.50 288 LEU A N 1
ATOM 2248 C CA . LEU A 1 288 ? -10.302 5.921 9.733 1.00 87.50 288 LEU A CA 1
ATOM 2249 C C . LEU A 1 288 ? -11.425 5.394 8.835 1.00 87.50 288 LEU A C 1
ATOM 2251 O O . LEU A 1 288 ? -12.556 5.249 9.293 1.00 87.50 288 LEU A O 1
ATOM 2255 N N . LEU A 1 289 ? -11.102 5.002 7.600 1.00 87.81 289 LEU A N 1
ATOM 2256 C CA . LEU A 1 289 ? -12.056 4.395 6.675 1.00 87.81 289 LEU A CA 1
ATOM 2257 C C . LEU A 1 289 ? -12.648 3.082 7.216 1.00 87.81 289 LEU A C 1
ATOM 2259 O O . LEU A 1 289 ? -13.864 2.895 7.173 1.00 87.81 289 LEU A O 1
ATOM 2263 N N . ALA A 1 290 ? -11.812 2.195 7.768 1.00 84.25 290 ALA A N 1
ATOM 2264 C CA . ALA A 1 290 ? -12.251 0.944 8.390 1.00 84.25 290 ALA A CA 1
ATOM 2265 C C . ALA A 1 290 ? -13.198 1.198 9.573 1.00 84.25 290 ALA A C 1
ATOM 2267 O O . ALA A 1 290 ? -14.216 0.520 9.727 1.00 84.25 290 ALA A O 1
ATOM 2268 N N . THR A 1 291 ? -12.886 2.215 10.379 1.00 83.12 291 THR A N 1
ATOM 2269 C CA . THR A 1 291 ? -13.703 2.620 11.527 1.00 83.12 291 THR A CA 1
ATOM 2270 C C . THR A 1 291 ? -15.067 3.149 11.079 1.00 83.12 291 THR A C 1
ATOM 2272 O O . THR A 1 291 ? -16.090 2.778 11.656 1.00 83.12 291 THR A O 1
ATOM 2275 N N . LEU A 1 292 ? -15.105 3.965 10.021 1.00 84.19 292 LEU A N 1
ATOM 2276 C CA . LEU A 1 292 ? -16.339 4.537 9.476 1.00 84.19 292 LEU A CA 1
ATOM 2277 C C . LEU A 1 292 ? -17.269 3.487 8.867 1.00 84.19 292 LEU A C 1
ATOM 2279 O O . LEU A 1 292 ? -18.482 3.550 9.067 1.00 84.19 292 LEU A O 1
ATOM 2283 N N . GLU A 1 293 ? -16.714 2.501 8.166 1.00 83.81 293 GLU A N 1
ATOM 2284 C CA . GLU A 1 293 ? -17.504 1.415 7.582 1.00 83.81 293 GLU A CA 1
ATOM 2285 C C . GLU A 1 293 ? -18.024 0.416 8.618 1.00 83.81 293 GLU A C 1
ATOM 2287 O O . GLU A 1 293 ? -18.938 -0.350 8.317 1.00 83.81 293 GLU A O 1
ATOM 2292 N N . ARG A 1 294 ? -17.468 0.411 9.840 1.00 71.25 294 ARG A N 1
ATOM 2293 C CA . ARG A 1 294 ? -17.791 -0.570 10.896 1.00 71.25 294 ARG A CA 1
ATOM 2294 C C . ARG A 1 294 ? -17.672 -2.015 10.413 1.00 71.25 294 ARG A C 1
ATOM 2296 O O . ARG A 1 294 ? -18.382 -2.897 10.891 1.00 71.25 294 ARG A O 1
ATOM 2303 N N . ASN A 1 295 ? -16.809 -2.239 9.430 1.00 62.12 295 ASN A N 1
ATOM 2304 C CA . ASN A 1 295 ? -16.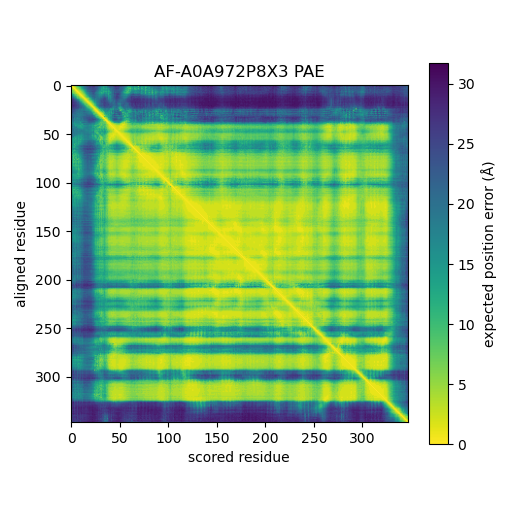738 -3.491 8.713 1.00 62.12 295 ASN A CA 1
ATOM 2305 C C . ASN A 1 295 ? -15.340 -4.084 8.855 1.00 62.12 295 ASN A C 1
ATOM 2307 O O . ASN A 1 295 ? -14.368 -3.587 8.287 1.00 62.12 295 ASN A O 1
ATOM 2311 N N . GLU A 1 296 ? -15.262 -5.196 9.581 1.00 53.66 296 GLU A N 1
ATOM 2312 C CA . GLU A 1 296 ? -14.051 -6.003 9.728 1.00 53.66 296 GLU A CA 1
ATOM 2313 C C . GLU A 1 296 ? -13.543 -6.550 8.387 1.00 53.66 296 GLU A C 1
ATOM 2315 O O . GLU A 1 296 ? -12.393 -6.957 8.295 1.00 53.66 296 GLU A O 1
ATOM 2320 N N . SER A 1 297 ? -14.338 -6.524 7.309 1.00 50.41 297 SER A N 1
ATOM 2321 C CA . SER A 1 297 ? -13.857 -6.873 5.967 1.00 50.41 297 SER A CA 1
ATOM 2322 C C . SER A 1 297 ? -12.897 -5.833 5.372 1.00 50.41 297 SER A C 1
ATOM 2324 O O . SER A 1 297 ? -12.279 -6.107 4.344 1.00 50.41 297 SER A O 1
ATOM 2326 N N . VAL A 1 298 ? -12.776 -4.651 5.993 1.00 54.16 298 VAL A N 1
ATOM 2327 C CA . VAL A 1 298 ? -11.703 -3.675 5.735 1.00 54.16 298 VAL A CA 1
ATOM 2328 C C . VAL A 1 298 ? -10.442 -4.039 6.541 1.00 54.16 298 VAL A C 1
ATOM 2330 O O . VAL A 1 298 ? -9.410 -3.408 6.380 1.00 54.16 298 VAL A O 1
ATOM 2333 N N . SER A 1 299 ? -10.475 -5.088 7.376 1.00 51.50 299 SER A N 1
ATOM 2334 C CA . SER A 1 299 ? -9.287 -5.647 8.025 1.00 51.50 299 SER A CA 1
ATOM 2335 C C . SER A 1 299 ? -8.441 -6.449 7.052 1.00 51.50 299 SER A C 1
ATOM 2337 O O . SER A 1 299 ? -8.898 -7.398 6.416 1.00 51.50 299 SER A O 1
ATOM 2339 N N . ILE A 1 300 ? -7.181 -6.050 6.946 1.00 55.97 300 ILE A N 1
ATOM 2340 C CA . ILE A 1 300 ? -6.335 -6.344 5.786 1.00 55.97 300 ILE A CA 1
ATOM 2341 C C . ILE A 1 300 ? -5.172 -7.266 6.135 1.00 55.97 300 ILE A C 1
ATOM 2343 O O . ILE A 1 300 ? -4.589 -7.917 5.268 1.00 55.97 300 ILE A O 1
ATOM 2347 N N . VAL A 1 301 ? -4.860 -7.398 7.419 1.00 54.31 301 VAL A N 1
ATOM 2348 C CA . VAL A 1 301 ? -3.655 -8.109 7.831 1.00 54.31 301 VAL A CA 1
ATOM 2349 C C . VAL A 1 301 ? -3.860 -9.623 7.991 1.00 54.31 301 VAL A C 1
ATOM 2351 O O . VAL A 1 301 ? -2.895 -10.367 7.843 1.00 54.31 301 VAL A O 1
ATOM 2354 N N . SER A 1 302 ? -5.089 -10.122 8.183 1.00 44.03 302 SER A N 1
ATOM 2355 C CA . SER A 1 302 ? -5.332 -11.564 8.406 1.00 44.03 302 SER A CA 1
ATOM 2356 C C . SER A 1 302 ? -5.807 -12.359 7.180 1.00 44.03 302 SER A C 1
ATOM 2358 O O . SER A 1 302 ? -5.928 -13.581 7.264 1.00 44.03 302 SER A O 1
ATOM 2360 N N . ARG A 1 303 ? -6.073 -11.716 6.032 1.00 53.22 303 ARG A N 1
ATOM 2361 C CA . ARG A 1 303 ? -6.589 -12.384 4.820 1.00 53.22 303 ARG A CA 1
ATOM 2362 C C . ARG A 1 303 ? -5.821 -11.951 3.576 1.00 53.22 303 ARG A C 1
ATOM 2364 O O . ARG A 1 303 ? -5.252 -10.861 3.539 1.00 53.22 303 ARG A O 1
ATOM 2371 N N . GLU A 1 304 ? -5.764 -12.832 2.577 1.00 62.41 304 GLU A N 1
ATOM 2372 C CA . GLU A 1 304 ? -5.192 -12.539 1.258 1.00 62.41 304 GLU A CA 1
ATOM 2373 C C . GLU A 1 304 ? -5.737 -11.204 0.740 1.00 62.41 304 GLU A C 1
ATOM 2375 O O . GLU A 1 304 ? -6.949 -11.049 0.587 1.00 62.41 304 GLU A O 1
ATOM 2380 N N . ILE A 1 305 ? -4.843 -10.248 0.473 1.00 70.69 305 ILE A N 1
ATOM 2381 C CA . ILE A 1 305 ? -5.240 -9.005 -0.184 1.00 70.69 305 ILE A CA 1
ATOM 2382 C C . ILE A 1 305 ? -5.406 -9.332 -1.659 1.00 70.69 305 ILE A C 1
ATOM 2384 O O . ILE A 1 305 ? -4.535 -9.971 -2.246 1.00 70.69 305 ILE A O 1
ATOM 2388 N N . ARG A 1 306 ? -6.507 -8.887 -2.256 1.00 77.38 306 ARG A N 1
ATOM 2389 C CA . ARG A 1 306 ? -6.797 -9.075 -3.678 1.00 77.38 306 ARG A CA 1
ATOM 2390 C C . ARG A 1 306 ? -6.944 -7.721 -4.369 1.00 77.38 306 ARG A C 1
ATOM 2392 O O . ARG A 1 306 ? -7.495 -6.805 -3.756 1.00 77.38 306 ARG A O 1
ATOM 2399 N N . PRO A 1 307 ? -6.575 -7.595 -5.657 1.00 79.12 307 PRO A N 1
ATOM 2400 C CA . PRO A 1 307 ? -6.782 -6.363 -6.427 1.00 79.12 307 PRO A CA 1
ATOM 2401 C C . PRO A 1 307 ? -8.215 -5.804 -6.347 1.00 79.12 307 PRO A C 1
ATOM 2403 O O . PRO A 1 307 ? -8.413 -4.594 -6.282 1.00 79.12 307 PRO A O 1
ATOM 2406 N N . ALA A 1 308 ? -9.229 -6.672 -6.245 1.00 82.31 308 ALA A N 1
ATOM 2407 C CA . ALA A 1 308 ? -10.628 -6.268 -6.074 1.00 82.31 308 ALA A CA 1
ATOM 2408 C C . ALA A 1 308 ? -10.887 -5.422 -4.807 1.00 82.31 308 ALA A C 1
ATOM 2410 O O . ALA A 1 308 ? -11.760 -4.553 -4.814 1.00 82.31 308 ALA A O 1
ATOM 2411 N N . GLN A 1 309 ? -10.123 -5.625 -3.728 1.00 84.75 309 GLN A N 1
ATOM 2412 C CA . GLN A 1 309 ? -10.252 -4.813 -2.514 1.00 84.75 309 GLN A CA 1
ATOM 2413 C C . GLN A 1 309 ? -9.760 -3.381 -2.730 1.00 84.75 309 GLN A C 1
ATOM 2415 O O . GLN A 1 309 ? -10.326 -2.462 -2.149 1.00 84.75 309 GLN A O 1
ATOM 2420 N N . VAL A 1 310 ? -8.780 -3.157 -3.612 1.00 86.81 310 VAL A N 1
ATOM 2421 C CA . VAL A 1 310 ? -8.322 -1.802 -3.969 1.00 86.81 310 VAL A CA 1
ATOM 2422 C C . VAL A 1 310 ? -9.477 -1.001 -4.586 1.00 86.81 310 VAL A C 1
ATOM 2424 O O . VAL A 1 310 ? -9.722 0.140 -4.199 1.00 86.81 310 VAL A O 1
ATOM 2427 N N . VAL A 1 311 ? -10.264 -1.628 -5.468 1.00 85.94 311 VAL A N 1
ATOM 2428 C CA . VAL A 1 311 ? -11.459 -1.013 -6.078 1.00 85.94 311 VAL A CA 1
ATOM 2429 C C . VAL A 1 311 ? -12.539 -0.720 -5.030 1.00 85.94 311 VAL A C 1
ATOM 2431 O O . VAL A 1 311 ? -13.175 0.338 -5.065 1.00 85.94 311 VAL A O 1
ATOM 2434 N N . MET A 1 312 ? -12.736 -1.630 -4.071 1.00 87.56 312 MET A N 1
ATOM 2435 C CA . MET A 1 312 ? -13.643 -1.408 -2.942 1.00 87.56 312 MET A CA 1
ATOM 2436 C C . MET A 1 312 ? -13.210 -0.188 -2.116 1.00 87.56 312 MET A C 1
ATOM 2438 O O . MET A 1 312 ? -14.036 0.693 -1.877 1.00 87.56 312 MET A O 1
ATOM 2442 N N . ILE A 1 313 ? -11.932 -0.088 -1.737 1.00 88.38 313 ILE A N 1
ATOM 2443 C CA . ILE A 1 313 ? -11.406 1.053 -0.972 1.00 88.38 313 ILE A CA 1
ATOM 2444 C C . ILE A 1 313 ? -11.562 2.359 -1.752 1.00 88.38 313 ILE A C 1
ATOM 2446 O O . ILE A 1 313 ? -12.053 3.329 -1.186 1.00 88.38 313 ILE A O 1
ATOM 2450 N N . GLN A 1 314 ? -11.287 2.383 -3.060 1.00 89.19 314 GLN A N 1
ATOM 2451 C CA . GLN A 1 314 ? -11.530 3.565 -3.906 1.00 89.19 314 GLN A CA 1
ATOM 2452 C C . GLN A 1 314 ? -12.994 4.027 -3.899 1.00 89.19 314 GLN A C 1
ATOM 2454 O O . GLN A 1 314 ? -13.288 5.223 -3.965 1.00 89.19 314 GLN A O 1
ATOM 2459 N N . ARG A 1 315 ? -13.952 3.093 -3.863 1.00 90.06 315 ARG A N 1
ATOM 2460 C CA . ARG A 1 315 ? -15.379 3.432 -3.748 1.00 90.06 315 ARG A CA 1
ATOM 2461 C C . ARG A 1 315 ? -15.700 4.008 -2.368 1.00 90.06 315 ARG A C 1
ATOM 2463 O O . ARG A 1 315 ? -16.436 4.987 -2.282 1.00 90.06 315 ARG A O 1
ATOM 2470 N N . LEU A 1 316 ? -15.156 3.411 -1.312 1.00 89.50 316 LEU A N 1
ATOM 2471 C CA . LEU A 1 316 ? -15.364 3.852 0.066 1.00 89.50 316 LEU A CA 1
ATOM 2472 C C . LEU A 1 316 ? -14.739 5.225 0.334 1.00 89.50 316 LEU A C 1
ATOM 2474 O O . LEU A 1 316 ? -15.382 6.088 0.921 1.00 89.50 316 LEU A O 1
ATOM 2478 N N . MET A 1 317 ? -13.535 5.475 -0.175 1.00 90.31 317 MET A N 1
ATOM 2479 C CA . MET A 1 317 ? -12.896 6.787 -0.112 1.00 90.31 317 MET A CA 1
ATOM 2480 C C . MET A 1 317 ? -13.789 7.878 -0.698 1.00 90.31 317 MET A C 1
ATOM 2482 O O . MET A 1 317 ? -14.031 8.889 -0.045 1.00 90.31 317 MET A O 1
ATOM 2486 N N . ARG A 1 318 ? -14.351 7.639 -1.892 1.00 90.69 318 ARG A N 1
ATOM 2487 C CA . ARG A 1 318 ? -15.299 8.566 -2.527 1.00 90.69 318 ARG A CA 1
ATOM 2488 C C . ARG A 1 318 ? -16.568 8.761 -1.702 1.00 90.69 318 ARG A C 1
ATOM 2490 O O . ARG A 1 318 ? -17.042 9.886 -1.606 1.00 90.69 318 ARG A O 1
ATOM 2497 N N . LYS A 1 319 ? -17.097 7.694 -1.092 1.00 89.50 319 LYS A N 1
ATOM 2498 C CA . LYS A 1 319 ? -18.278 7.754 -0.214 1.00 89.50 319 LYS A CA 1
ATOM 2499 C C . LYS A 1 319 ? -18.060 8.697 0.976 1.00 89.50 319 LYS A C 1
ATOM 2501 O O . LYS A 1 319 ? -18.967 9.452 1.299 1.00 89.50 3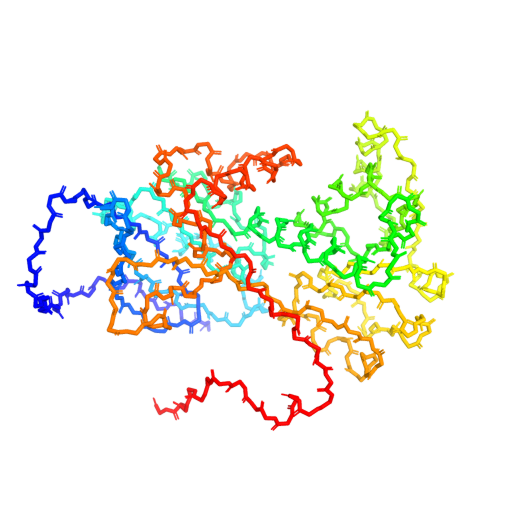19 LYS A O 1
ATOM 2506 N N . TYR A 1 320 ? -16.886 8.653 1.605 1.00 88.19 320 TYR A N 1
ATOM 2507 C CA . TYR A 1 320 ? -16.578 9.462 2.794 1.00 88.19 320 TYR A CA 1
ATOM 2508 C C . TYR A 1 320 ? -15.805 10.752 2.502 1.00 88.19 320 TYR A C 1
ATOM 2510 O O . TYR A 1 320 ? -15.492 11.491 3.427 1.00 88.19 320 TYR A O 1
ATOM 2518 N N . GLY A 1 321 ? -15.503 11.048 1.236 1.00 88.94 321 GLY A N 1
ATOM 2519 C CA . GLY A 1 321 ? -14.838 12.292 0.847 1.00 88.94 321 GLY A CA 1
ATOM 2520 C C . GLY A 1 321 ? -13.327 12.322 1.088 1.00 88.94 321 GLY A C 1
ATOM 2521 O O . GLY A 1 321 ? -12.750 13.408 1.124 1.00 88.94 321 GLY A O 1
ATOM 2522 N N . PHE A 1 322 ? -12.674 11.162 1.214 1.00 91.25 322 PHE A N 1
ATOM 2523 C CA . PHE A 1 322 ? -11.213 11.089 1.184 1.00 91.25 322 PHE A CA 1
ATOM 2524 C C . PHE A 1 322 ? -10.715 11.485 -0.204 1.00 91.25 322 PHE A C 1
ATOM 2526 O O . PHE A 1 322 ? -11.219 10.993 -1.218 1.00 91.25 322 PHE A O 1
ATOM 2533 N N . LYS A 1 323 ? -9.690 12.331 -0.254 1.00 90.31 323 LYS A N 1
ATOM 2534 C CA . LYS A 1 323 ? -9.016 12.712 -1.496 1.00 90.31 323 LYS A CA 1
ATOM 2535 C C . LYS A 1 323 ? -7.522 12.485 -1.357 1.00 90.31 323 LYS A C 1
ATOM 2537 O O . LYS A 1 323 ? -6.927 12.841 -0.346 1.00 90.31 323 LYS A O 1
ATOM 2542 N N . LEU A 1 324 ? -6.911 11.905 -2.382 1.00 88.31 324 LEU A N 1
ATOM 2543 C CA . LEU A 1 324 ? -5.461 11.916 -2.503 1.00 88.31 324 LEU A CA 1
ATOM 2544 C C . LEU A 1 324 ? -5.026 13.334 -2.875 1.00 88.31 324 LEU A C 1
ATOM 2546 O O . LEU A 1 324 ? -5.439 13.844 -3.925 1.00 88.31 324 LEU A O 1
ATOM 2550 N N . MET A 1 325 ? -4.215 13.947 -2.014 1.00 82.44 325 MET A N 1
ATOM 2551 C CA . MET A 1 325 ? -3.641 15.262 -2.269 1.00 82.44 325 MET A CA 1
ATOM 2552 C C . MET A 1 325 ? -2.792 15.225 -3.536 1.00 82.44 325 MET A C 1
ATOM 2554 O O . MET A 1 325 ? -2.110 14.233 -3.802 1.00 82.44 325 MET A O 1
ATOM 2558 N N . ASP A 1 326 ? -2.772 16.331 -4.275 1.00 67.06 326 ASP A N 1
ATOM 2559 C CA . ASP A 1 326 ? -1.830 16.548 -5.375 1.00 67.06 326 ASP A CA 1
ATOM 2560 C C . ASP A 1 326 ? -0.432 16.847 -4.820 1.00 67.06 326 ASP A C 1
ATOM 2562 O O . ASP A 1 326 ? 0.189 17.870 -5.087 1.00 67.06 326 ASP A O 1
ATOM 2566 N N . ASN A 1 327 ? 0.077 15.925 -4.011 1.00 52.59 327 ASN A N 1
ATOM 2567 C CA . ASN A 1 327 ? 1.432 15.941 -3.504 1.00 52.59 327 ASN A CA 1
ATOM 2568 C C . ASN A 1 327 ? 2.288 15.118 -4.462 1.00 52.59 327 ASN A C 1
ATOM 2570 O O . ASN A 1 327 ? 2.913 14.136 -4.066 1.00 52.59 327 ASN A O 1
ATOM 2574 N N . ILE A 1 328 ? 2.319 15.505 -5.741 1.00 48.91 328 ILE A N 1
ATOM 2575 C CA . ILE A 1 328 ? 3.441 15.103 -6.585 1.00 48.91 328 ILE A CA 1
ATOM 2576 C C . ILE A 1 328 ? 4.612 15.940 -6.078 1.00 48.91 328 ILE A C 1
ATOM 2578 O O . ILE A 1 328 ? 4.874 17.040 -6.563 1.00 48.91 328 ILE A O 1
ATOM 2582 N N . ALA A 1 329 ? 5.268 15.455 -5.024 1.00 42.44 329 ALA A N 1
ATOM 2583 C CA . ALA A 1 329 ? 6.565 15.962 -4.636 1.00 42.44 329 ALA A CA 1
ATOM 2584 C C . ALA A 1 329 ? 7.511 15.622 -5.790 1.00 42.44 329 ALA A C 1
ATOM 2586 O O . ALA A 1 329 ? 8.074 14.536 -5.858 1.00 42.44 329 ALA A O 1
ATOM 2587 N N . TRP A 1 330 ? 7.640 16.539 -6.747 1.00 41.28 330 TRP A N 1
ATOM 2588 C CA . TRP A 1 330 ? 8.785 16.549 -7.636 1.00 41.28 330 TRP A CA 1
ATOM 2589 C C . TRP A 1 330 ? 9.973 16.842 -6.728 1.00 41.28 330 TRP A C 1
ATOM 2591 O O . TRP A 1 330 ? 10.222 18.002 -6.397 1.00 41.28 330 TRP A O 1
ATOM 2601 N N . GLU A 1 331 ? 10.673 15.809 -6.260 1.00 42.41 331 GLU A N 1
ATOM 2602 C CA . GLU A 1 331 ? 11.956 15.986 -5.584 1.00 42.41 331 GLU A CA 1
ATOM 2603 C C . GLU A 1 331 ? 12.975 16.488 -6.626 1.00 42.41 331 GLU A C 1
ATOM 2605 O O . GLU A 1 331 ? 13.860 15.775 -7.082 1.00 42.41 331 GLU A O 1
ATOM 2610 N N . LYS A 1 332 ? 12.842 17.752 -7.052 1.00 33.44 332 LYS A N 1
ATOM 2611 C CA . LYS A 1 332 ? 13.964 18.508 -7.598 1.00 33.44 332 LYS A CA 1
ATOM 2612 C C . LYS A 1 332 ? 14.888 18.833 -6.429 1.00 33.44 332 LYS A C 1
ATOM 2614 O O . LYS A 1 332 ? 14.431 19.145 -5.329 1.00 33.44 332 LYS A O 1
ATOM 2619 N N . LYS A 1 333 ? 16.189 18.784 -6.713 1.00 34.88 333 LYS A N 1
ATOM 2620 C CA . LYS A 1 333 ? 17.357 18.969 -5.833 1.00 34.88 333 LYS A CA 1
ATOM 2621 C C . LYS A 1 333 ? 17.224 20.012 -4.698 1.00 34.88 333 LYS A C 1
ATOM 2623 O O . LYS A 1 333 ? 17.899 19.876 -3.689 1.00 34.88 333 LYS A O 1
ATOM 2628 N N . GLU A 1 334 ? 16.346 21.008 -4.808 1.00 28.27 334 GLU A N 1
ATOM 2629 C CA . GLU A 1 334 ? 16.142 22.068 -3.807 1.00 28.27 334 GLU A CA 1
ATOM 2630 C C . GLU A 1 334 ? 15.412 21.636 -2.518 1.00 28.27 334 GLU A C 1
ATOM 2632 O O . GLU A 1 334 ? 15.558 22.303 -1.493 1.00 28.27 334 GLU A O 1
ATOM 2637 N N . VAL A 1 335 ? 14.661 20.525 -2.518 1.00 35.91 335 VAL A N 1
ATOM 2638 C CA . VAL A 1 335 ? 13.961 20.026 -1.307 1.00 35.91 335 VAL A CA 1
ATOM 2639 C C . VAL A 1 335 ? 14.854 19.114 -0.451 1.00 35.91 335 VAL A C 1
ATOM 2641 O O . VAL A 1 335 ? 14.566 18.879 0.719 1.00 35.91 335 VAL A O 1
ATOM 2644 N N . LEU A 1 336 ? 15.985 18.646 -0.988 1.00 36.94 336 LEU A N 1
ATOM 2645 C CA . LEU A 1 336 ? 16.946 17.831 -0.233 1.00 36.94 336 LEU A CA 1
ATOM 2646 C C . LEU A 1 336 ? 17.782 18.666 0.756 1.00 36.94 336 LEU A C 1
ATOM 2648 O O . LEU A 1 336 ? 18.182 18.135 1.789 1.00 36.94 336 LEU A O 1
ATOM 2652 N N . ASP A 1 337 ? 17.962 19.968 0.500 1.00 31.16 337 ASP A N 1
ATOM 2653 C CA . ASP A 1 337 ? 18.692 20.886 1.394 1.00 31.16 337 ASP A CA 1
ATOM 2654 C C . ASP A 1 337 ? 17.790 21.609 2.405 1.00 31.16 337 ASP A C 1
ATOM 2656 O O . ASP A 1 337 ? 18.262 22.113 3.426 1.00 31.16 337 ASP A O 1
ATOM 2660 N N . LYS A 1 338 ? 16.476 21.654 2.164 1.00 27.22 338 LYS A N 1
ATOM 2661 C CA . LYS A 1 338 ? 15.514 22.233 3.104 1.00 27.22 338 LYS A CA 1
ATOM 2662 C C . LYS A 1 338 ? 14.706 21.110 3.717 1.00 27.22 338 LYS A C 1
ATOM 2664 O O . LYS A 1 338 ? 13.734 20.635 3.136 1.00 27.22 338 LYS A O 1
ATOM 2669 N N . GLY A 1 339 ? 15.145 20.699 4.906 1.00 28.05 339 GLY A N 1
ATOM 2670 C CA . GLY A 1 339 ? 14.430 19.767 5.763 1.00 28.05 339 GLY A CA 1
ATOM 2671 C C . GLY A 1 339 ? 12.924 20.028 5.752 1.00 28.05 339 GLY A C 1
ATOM 2672 O O . GLY A 1 339 ? 12.470 21.168 5.652 1.00 28.05 339 GLY A O 1
ATOM 2673 N N . ARG A 1 340 ? 12.169 18.929 5.817 1.00 31.02 340 ARG A N 1
ATOM 2674 C CA . ARG A 1 340 ? 10.706 18.881 5.932 1.00 31.02 340 ARG A CA 1
ATOM 2675 C C . ARG A 1 340 ? 10.126 20.110 6.659 1.00 31.02 340 ARG A C 1
ATOM 2677 O O . ARG A 1 340 ? 10.692 20.507 7.680 1.00 31.02 340 ARG A O 1
ATOM 2684 N N . PRO A 1 341 ? 8.933 20.613 6.284 1.00 27.91 341 PRO A N 1
ATOM 2685 C CA . PRO A 1 341 ? 8.101 21.371 7.215 1.00 27.91 341 PRO A CA 1
ATOM 2686 C C . PRO A 1 341 ? 7.697 20.420 8.352 1.00 27.91 341 PRO A C 1
ATOM 2688 O O . PRO A 1 341 ? 6.737 19.662 8.285 1.00 27.91 341 PRO A O 1
ATOM 2691 N N . GLY A 1 342 ? 8.572 20.366 9.342 1.00 30.31 342 GLY A N 1
ATOM 2692 C CA . GLY A 1 342 ? 8.672 19.309 10.332 1.00 30.31 342 GLY A CA 1
ATOM 2693 C C . GLY A 1 342 ? 10.028 19.391 11.021 1.00 30.31 342 GLY A C 1
ATOM 2694 O O . GLY A 1 342 ? 10.664 18.362 11.243 1.00 30.31 342 GLY A O 1
ATOM 2695 N N . ASN A 1 343 ? 10.470 20.617 11.332 1.00 26.56 343 ASN A N 1
ATOM 2696 C CA . ASN A 1 343 ? 11.441 20.869 12.389 1.00 26.56 343 ASN A CA 1
ATOM 2697 C C . ASN A 1 343 ? 10.850 20.314 13.690 1.00 26.56 343 ASN A C 1
ATOM 2699 O O . ASN A 1 343 ? 10.144 21.004 14.421 1.00 26.56 343 ASN A O 1
ATOM 2703 N N . TYR A 1 344 ? 11.119 19.045 13.964 1.00 32.28 344 TYR A N 1
ATOM 2704 C CA . TYR A 1 344 ? 11.117 18.529 15.319 1.00 32.28 344 TYR A CA 1
ATOM 2705 C C . TYR A 1 344 ? 12.555 18.599 15.792 1.00 32.28 344 TYR A C 1
ATOM 2707 O O . TYR A 1 344 ? 13.300 17.625 15.701 1.00 32.28 344 TYR A O 1
ATOM 2715 N N . ASN A 1 345 ? 12.935 19.800 16.236 1.00 23.50 345 ASN A N 1
ATOM 2716 C CA . ASN A 1 345 ? 14.103 19.954 17.080 1.00 23.50 345 ASN A CA 1
ATOM 2717 C C . ASN A 1 345 ? 13.946 18.993 18.256 1.00 23.50 345 ASN A C 1
ATOM 2719 O O . ASN A 1 345 ? 12.938 18.994 18.964 1.00 23.50 345 ASN A O 1
ATOM 2723 N N . SER A 1 346 ? 14.939 18.127 18.368 1.00 25.48 346 SER A N 1
ATOM 2724 C CA . SER A 1 346 ? 15.266 17.378 19.559 1.00 25.48 346 SER A CA 1
ATOM 2725 C C . SER A 1 346 ? 15.659 18.356 20.658 1.00 25.48 346 SER A C 1
ATOM 2727 O O . SER A 1 346 ? 16.707 18.984 20.536 1.00 25.48 346 SER A O 1
ATOM 2729 N N . ASP A 1 347 ? 14.838 18.419 21.699 1.00 26.58 347 ASP A N 1
ATOM 2730 C CA . ASP A 1 347 ? 15.289 18.578 23.080 1.00 26.58 347 ASP A CA 1
ATOM 2731 C C . ASP A 1 347 ? 14.743 17.394 23.893 1.00 26.58 347 ASP A C 1
ATOM 2733 O O . ASP A 1 347 ? 13.548 17.041 23.708 1.00 26.58 347 ASP A O 1
#

Mean predicted aligned error: 10.92 Å

Sequence (347 aa):
MPDFAVVRPVKLTGQTSLGRLISGRIMDLAVLIGKSRRQGIRTYQLESGEIVKEHILACPFPRREVLVQYENKVINHLVAAGHLAERFAAKVIGYDPMILWACDLAGKVAPGLQIPIISGELMRLVALKETLQRLLNTQERLLNHARVMVISLRQRLTRLAAELLAPECRELIIVEQPDRSVDSWLARVLYTCGVVCQVTPRVERVLTPVDVVILGDLSVYPGEIKLDNGRPDTIVIDLFPWTNRPRLGQSINNLPILAEPVFCLRQANGETEAAQMALLDPLEAELLLATLERNESVSIVSREIRPAQVVMIQRLMRKYGFKLMDNIAWEKKEVLDKGRPGNYNSD

Secondary structure (DSSP, 8-state):
-------PPPP-----------SPPEEEEEEEESS----EEEEEE-TTS-EEEEEEEE-----HHHHHHTHHHHHHHHHHHHHHHHHTT-S-EEE-HHHHHHTT-HHHHGGG-SSPEE-SHHHHHHHHHHHHHHHHHHTT--GGG-EEEEE---SHHHHHHHHHHTTTSSEEEEES---HHHHHHHHHHHHHH--PPEEES-STTTSTT-SEEEE--GGGSSSPPP-TTS-TT-EEEES-HHHHHHHHTTTTTTS-EEE---EEEE-S--SSTTTTEEEE-HHHHHHHHHHHHT-GGG--SSS---HHHHHHHHHHHHHHT-EE--------THHHHS--S------

Solvent-accessible surface area (backbone atoms only — not comparable to full-atom values): 19755 Å² total; per-residue (Å²): 131,88,84,72,73,79,84,70,90,72,88,87,84,74,90,72,83,85,67,84,84,69,98,45,58,82,43,54,32,27,36,37,37,42,87,41,89,59,64,52,74,50,76,47,42,33,75,89,39,45,31,41,35,37,36,35,40,45,49,70,59,72,61,71,77,54,47,60,77,40,44,71,62,51,43,54,51,54,31,55,50,44,56,50,35,50,75,69,62,26,62,39,38,35,50,37,50,76,63,36,63,66,65,64,36,45,66,71,30,45,84,70,48,94,51,43,41,37,58,20,55,58,44,44,50,39,44,50,52,54,49,49,53,54,54,31,54,77,68,78,46,55,58,58,74,27,32,36,34,40,38,32,60,85,44,68,67,38,43,50,49,49,62,55,42,46,73,47,32,60,39,41,36,38,32,38,76,93,44,73,68,55,53,54,48,49,54,46,40,32,72,76,56,72,42,81,66,48,77,36,75,54,64,81,83,56,36,58,82,32,43,32,38,39,37,25,63,52,79,80,52,88,71,68,56,76,52,73,66,40,44,73,81,28,43,34,39,38,79,35,50,91,62,29,54,85,34,34,64,76,40,45,85,69,43,49,44,41,55,74,69,45,33,34,32,65,35,63,57,57,96,42,76,71,62,13,44,47,78,28,50,35,41,56,47,40,50,52,52,29,60,73,65,72,37,73,84,62,38,51,40,83,49,89,83,50,64,70,55,35,57,50,48,55,52,50,32,58,74,74,51,48,39,77,54,91,61,74,47,66,68,51,79,73,56,78,79,48,73,64,103,67,84,72,76,86,128

Foldseek 3Di:
DDDFDDQDDDPDDDDDPDDDQDPEDEAEAEEEEADDPDFDWDWFQAPVRYIYIYTYGYGYDDDLVVCQVPVVVLLVSLLVVQVVCVVVVHQAYEYALSNCFSHVSLQVNVVSHPHFYFHLLLLLLLVVVVVVVVLCVVVVHFQQAFEEEEEDPPTPSSLQSQLLSQLRHVAYEYQDDDDPVVVVSQVVSCVPRVGHHHYDVDCLVPQARGQEYEYDQPPPDPAADANQNHDLNRAYEYPCCVRNVVRPPCNCQRYQYDDFWWKWAAGPDDPDRVRRIDIDGSRRLLRVLCRVVVDSVSRDSNDDDHSVVSVVVVVSCVVRVIDTDPPSVRPNVPVVPPDPVDPPDDD